Protein AF-A0A4T3F6A4-F1 (afdb_monomer)

pLDDT: mean 85.96, std 13.99, range [43.16, 97.19]

Sequence (193 aa):
MVDDLATARRITYNVPDLACNTTIQELKIKSYILMAHAIIEEYLENISLHVAKEAIRELNSNSTVTTALLGLISSGIIGRIEEDGISRKIKREPFEDLKLFAETAFGRFKTVVSSNNGIKKEDQLKLLIPIGIDPETEDPATMAALDSFGGKRGAIAHVFKISKSHTLSEIDGDLKTIRLGLLNYDSACLANV

Secondary structure (DSSP, 8-state):
-HHHHHHHHGGGTT--TT---SHHHHHHHHHHHHHHHHHHHHHHHHHHHHHHHHHHHHHHHH----HHHHHHHHHHHHHHHHHH-S-----S-HHHHHHHHHHHHHHHHHHHHHT----SHHHHHHHHGGGT--HHHH-HHHHHHHHHHHHHHHHHHH--S--S---HHHHHHHHHHHHHHHHHHHHHHHHT-

Mean predicted aligned error: 6.76 Å

Solvent-accessible surface area (backbone atoms only — not comparable to full-atom values): 10464 Å² total; per-residue (Å²): 98,73,70,54,48,58,54,46,54,57,64,40,65,95,47,51,48,87,47,61,93,43,74,67,40,47,51,28,51,54,51,36,49,50,50,47,48,53,46,51,33,53,46,54,43,49,53,39,53,47,45,50,50,48,18,52,47,37,36,72,77,68,70,41,86,31,56,17,38,53,21,27,39,53,48,41,51,54,55,44,43,73,75,69,47,88,83,71,85,87,80,81,58,78,64,67,49,43,55,55,45,44,54,52,21,49,55,51,49,50,50,53,51,76,66,60,88,57,44,28,61,71,43,46,48,68,47,31,38,36,42,56,38,54,52,75,77,75,41,45,67,34,43,51,48,34,25,54,52,37,46,55,44,50,50,54,76,76,39,88,64,94,71,78,82,74,35,52,50,56,54,52,51,50,52,51,52,36,58,57,37,49,54,54,52,50,53,54,48,60,74,27,85

Organism: NCBI:txid2489173

Foldseek 3Di:
DVVQLVVLLCLQPPADQFDDDDPSNLVSVLSSLLSLFVVVLVVLLVLLLVLLVVQLVCCVPVVDHFLQLVLLLVVLVVVCCVVPNDDDDDDDDVSVVSNVSSVVSSVVLNVLSVPQDAQALVSSCSRARSRNDDCCPQPVPLNVLRNVSRVSNVCVVVDVDDDDRDGNNNVVVSSVSNVVVVVSVVVVSVNGD

Nearest PDB structures (foldseek):
  9cey-assembly1_P  TM=2.147E-01  e=2.183E+00  Escherichia coli K-12
  8dgs-assembly1_D  TM=2.074E-01  e=3.897E+00  Spodoptera exigua
  6p9x-assembly1_R  TM=1.858E-01  e=5.464E+00  Homo sapiens
  3q0k-assembly2_C  TM=1.981E-01  e=7.661E+00  Homo sapiens

Radius of gyration: 19.91 Å; Cα contacts (8 Å, |Δi|>4): 210; chains: 1; bounding box: 48×25×64 Å

Structure (mmCIF, N/CA/C/O backbone):
data_AF-A0A4T3F6A4-F1
#
_entry.id   AF-A0A4T3F6A4-F1
#
loop_
_atom_site.group_PDB
_atom_site.id
_atom_site.type_symbol
_atom_site.label_atom_id
_atom_site.label_alt_id
_atom_site.label_comp_id
_atom_site.label_asym_id
_atom_site.label_entity_id
_atom_site.label_seq_id
_atom_site.pdbx_PDB_ins_code
_atom_site.Cartn_x
_atom_site.Cartn_y
_atom_site.Cartn_z
_atom_site.occupancy
_atom_site.B_iso_or_equiv
_atom_site.auth_seq_id
_atom_site.auth_comp_id
_atom_site.auth_asym_id
_atom_site.auth_atom_id
_atom_site.pdbx_PDB_model_num
ATOM 1 N N . MET A 1 1 ? -7.481 3.643 -9.214 1.00 84.81 1 MET A N 1
ATOM 2 C CA . MET A 1 1 ? -6.326 2.730 -9.396 1.00 84.81 1 MET A CA 1
ATOM 3 C C . MET A 1 1 ? -6.268 2.076 -10.778 1.00 84.81 1 MET A C 1
ATOM 5 O O . MET A 1 1 ? -5.292 2.296 -11.480 1.00 84.81 1 MET A O 1
ATOM 9 N N . VAL A 1 2 ? -7.234 1.234 -11.186 1.00 81.94 2 VAL A N 1
ATOM 10 C CA . VAL A 1 2 ? -7.127 0.470 -12.457 1.00 81.94 2 VAL A CA 1
ATOM 11 C C . VAL A 1 2 ? -7.007 1.392 -13.673 1.00 81.94 2 VAL A C 1
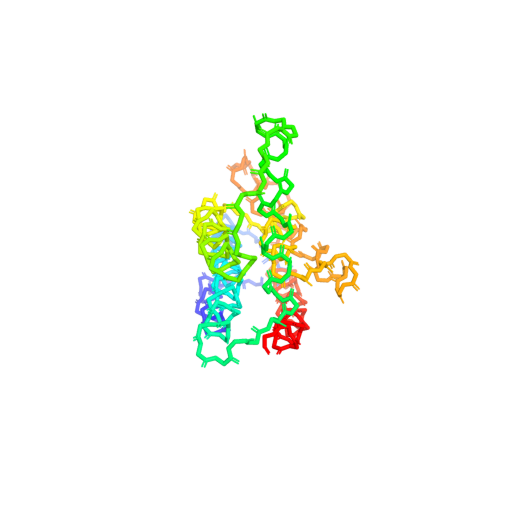ATOM 13 O O . VAL A 1 2 ? -6.109 1.208 -14.496 1.00 81.94 2 VAL A O 1
ATOM 16 N N . ASP A 1 3 ? -7.862 2.410 -13.746 1.00 87.38 3 ASP A N 1
ATOM 17 C CA . ASP A 1 3 ? -7.836 3.398 -14.828 1.00 87.38 3 ASP A CA 1
ATOM 18 C C . ASP A 1 3 ? -6.561 4.254 -14.797 1.00 87.38 3 ASP A C 1
ATOM 20 O O . ASP A 1 3 ? -6.003 4.587 -15.846 1.00 87.38 3 ASP A O 1
ATOM 24 N N . ASP A 1 4 ? -6.040 4.538 -13.603 1.00 90.88 4 ASP A N 1
ATOM 25 C CA . ASP A 1 4 ? -4.808 5.308 -13.416 1.00 90.88 4 ASP A CA 1
ATOM 26 C C . ASP A 1 4 ? -3.585 4.513 -13.883 1.00 90.88 4 ASP A C 1
ATOM 28 O O . ASP A 1 4 ? -2.747 5.043 -14.612 1.00 90.88 4 ASP A O 1
ATOM 32 N N . LEU A 1 5 ? -3.506 3.216 -13.559 1.00 91.06 5 LEU A N 1
ATOM 33 C CA . LEU A 1 5 ? -2.444 2.326 -14.045 1.00 91.06 5 LEU A CA 1
ATOM 34 C C . LEU A 1 5 ? -2.508 2.155 -15.568 1.00 91.06 5 LEU A C 1
ATOM 36 O O . LEU A 1 5 ? -1.468 2.178 -16.233 1.00 91.06 5 LEU A O 1
ATOM 40 N N . ALA A 1 6 ? -3.712 2.028 -16.134 1.00 90.81 6 ALA A N 1
ATOM 41 C CA . ALA A 1 6 ? -3.912 1.978 -17.581 1.00 90.81 6 ALA A CA 1
ATOM 42 C C . ALA A 1 6 ? -3.491 3.293 -18.259 1.00 90.81 6 ALA A C 1
ATOM 44 O O . ALA A 1 6 ? -2.905 3.283 -19.344 1.00 90.81 6 ALA A O 1
ATOM 45 N N . THR A 1 7 ? -3.740 4.427 -17.605 1.00 92.81 7 THR A N 1
ATOM 46 C CA . THR A 1 7 ? -3.307 5.748 -18.069 1.00 92.81 7 THR A CA 1
ATOM 47 C C . THR A 1 7 ? -1.789 5.890 -17.990 1.00 92.81 7 THR A C 1
ATOM 49 O O . THR A 1 7 ? -1.166 6.268 -18.982 1.00 92.81 7 THR A O 1
ATOM 52 N N . ALA A 1 8 ? -1.170 5.504 -16.872 1.00 92.94 8 ALA A N 1
ATOM 53 C CA . ALA A 1 8 ? 0.280 5.512 -16.689 1.00 92.94 8 ALA A CA 1
ATOM 54 C C . ALA A 1 8 ? 0.993 4.622 -17.719 1.00 92.94 8 ALA A C 1
ATOM 56 O O . ALA A 1 8 ? 2.022 5.018 -18.273 1.00 92.94 8 ALA A O 1
ATOM 57 N N . ARG A 1 9 ? 0.407 3.467 -18.071 1.00 93.88 9 ARG A N 1
ATOM 58 C CA . ARG A 1 9 ? 0.952 2.559 -19.094 1.00 93.88 9 ARG A CA 1
ATOM 59 C C . ARG A 1 9 ? 1.137 3.252 -20.445 1.00 93.88 9 ARG A C 1
ATOM 61 O O . ARG A 1 9 ? 2.079 2.922 -21.163 1.00 93.88 9 ARG A O 1
ATOM 68 N N . ARG A 1 10 ? 0.334 4.268 -20.788 1.00 94.06 10 ARG A N 1
ATOM 69 C CA . ARG A 1 10 ? 0.441 5.002 -22.068 1.00 94.06 10 ARG A CA 1
ATOM 70 C C . ARG A 1 10 ? 1.791 5.699 -22.271 1.00 94.06 10 ARG A C 1
ATOM 72 O O . ARG A 1 10 ? 2.195 5.904 -23.413 1.00 94.06 10 ARG A O 1
ATOM 79 N N . ILE A 1 11 ? 2.530 6.007 -21.204 1.00 93.62 11 ILE A N 1
ATOM 80 C CA . ILE A 1 11 ? 3.871 6.624 -21.279 1.00 93.62 11 ILE A CA 1
ATOM 81 C C . ILE A 1 11 ? 4.867 5.729 -22.017 1.00 93.62 11 ILE A C 1
ATOM 83 O O . ILE A 1 11 ? 5.772 6.205 -22.705 1.00 93.62 11 ILE A O 1
ATOM 87 N N . THR A 1 12 ? 4.657 4.421 -21.931 1.00 92.75 12 THR A N 1
ATOM 88 C CA . THR A 1 12 ? 5.496 3.403 -22.568 1.00 92.75 12 THR A CA 1
ATOM 89 C C . THR A 1 12 ? 5.136 3.164 -24.040 1.00 92.75 12 THR A C 1
ATOM 91 O O . THR A 1 12 ? 5.542 2.168 -24.630 1.00 92.75 12 THR A O 1
ATOM 94 N N . TYR A 1 13 ? 4.416 4.091 -24.684 1.00 93.00 13 TYR A N 1
ATOM 95 C CA . TYR A 1 13 ? 4.156 4.040 -26.124 1.00 93.00 13 TYR A CA 1
ATOM 96 C C . TYR A 1 13 ? 5.458 3.869 -26.931 1.00 93.00 13 TYR A C 1
ATOM 98 O O . TYR A 1 13 ? 6.446 4.572 -26.678 1.00 93.00 13 TYR A O 1
ATOM 106 N N . ASN A 1 14 ? 5.453 2.962 -27.915 1.00 91.75 14 ASN A N 1
ATOM 107 C CA . ASN A 1 14 ? 6.616 2.548 -28.720 1.00 91.75 14 ASN A CA 1
ATOM 108 C C . ASN A 1 14 ? 7.782 1.911 -27.933 1.00 91.75 14 ASN A C 1
ATOM 110 O O . ASN A 1 14 ? 8.927 1.915 -28.399 1.00 91.75 14 ASN A O 1
ATOM 114 N N . VAL A 1 15 ? 7.523 1.370 -26.743 1.00 91.62 15 VAL A N 1
ATOM 115 C CA . VAL A 1 15 ? 8.463 0.496 -26.032 1.00 91.62 15 VAL A CA 1
ATOM 116 C C . VAL A 1 15 ? 8.094 -0.960 -26.356 1.00 91.62 15 VAL A C 1
ATOM 118 O O . VAL A 1 15 ? 6.954 -1.342 -26.104 1.00 91.62 15 VAL A O 1
ATOM 121 N N . PRO A 1 16 ? 9.000 -1.765 -26.942 1.00 91.38 16 PRO A N 1
ATOM 122 C CA . PRO A 1 16 ? 8.765 -3.193 -27.140 1.00 91.38 16 PRO A CA 1
ATOM 123 C C . PRO A 1 16 ? 8.595 -3.923 -25.805 1.00 91.38 16 PRO A C 1
ATOM 125 O O . PRO A 1 16 ? 9.290 -3.617 -24.838 1.00 91.38 16 PRO A O 1
ATOM 128 N N . ASP A 1 17 ? 7.730 -4.936 -25.765 1.00 89.50 17 ASP A N 1
ATOM 129 C CA . ASP A 1 17 ? 7.415 -5.625 -24.508 1.00 89.50 17 ASP A CA 1
ATOM 130 C C . ASP A 1 17 ? 8.631 -6.340 -23.901 1.00 89.50 17 ASP A C 1
ATOM 132 O O . ASP A 1 17 ? 8.884 -6.240 -22.702 1.00 89.50 17 ASP A O 1
ATOM 136 N N . LEU A 1 18 ? 9.412 -7.016 -24.751 1.00 88.50 18 LEU A N 1
ATOM 137 C CA . LEU A 1 18 ? 10.520 -7.895 -24.358 1.00 88.50 18 LEU A CA 1
ATOM 138 C C . LEU A 1 18 ? 11.907 -7.255 -24.509 1.00 88.50 18 LEU A C 1
ATOM 140 O O . LEU A 1 18 ? 12.917 -7.914 -24.271 1.00 88.50 18 LEU A O 1
ATOM 144 N N . ALA A 1 19 ? 11.982 -6.003 -24.963 1.00 83.44 19 ALA A N 1
ATOM 145 C CA . ALA A 1 19 ? 13.254 -5.366 -25.275 1.00 83.44 19 ALA A CA 1
ATOM 146 C C . ALA A 1 19 ? 13.220 -3.866 -24.993 1.00 83.44 19 ALA A C 1
ATOM 148 O O . ALA A 1 19 ? 12.293 -3.158 -25.376 1.00 83.44 19 ALA A O 1
ATOM 149 N N . CYS A 1 20 ? 14.294 -3.365 -24.396 1.00 83.38 20 CYS A N 1
ATOM 150 C CA . CYS A 1 20 ? 14.519 -1.943 -24.211 1.00 83.38 20 CYS A CA 1
ATOM 151 C C . CYS A 1 20 ? 15.919 -1.618 -24.740 1.00 83.38 20 CYS A C 1
ATOM 153 O O . CYS A 1 20 ? 16.941 -1.846 -24.096 1.00 83.38 20 CYS A O 1
ATOM 155 N N . ASN A 1 21 ? 15.934 -1.113 -25.971 1.00 84.25 21 ASN A N 1
ATOM 156 C CA . ASN A 1 21 ? 17.130 -0.991 -26.802 1.00 84.25 21 ASN A CA 1
ATOM 157 C C . ASN A 1 21 ? 17.653 0.449 -26.874 1.00 84.25 21 ASN A C 1
ATOM 159 O O . ASN A 1 21 ? 18.706 0.697 -27.453 1.00 84.25 21 ASN A O 1
ATOM 163 N N . THR A 1 22 ? 16.905 1.414 -26.335 1.00 88.50 22 THR A N 1
ATOM 164 C CA . THR A 1 22 ? 17.244 2.840 -26.404 1.00 88.50 22 THR A CA 1
ATOM 165 C C . THR A 1 22 ? 17.106 3.497 -25.039 1.00 88.50 22 THR A C 1
ATOM 167 O O . THR A 1 22 ? 16.248 3.124 -24.240 1.00 88.50 22 THR A O 1
ATOM 170 N N . THR A 1 23 ? 17.887 4.549 -24.799 1.00 88.25 23 THR A N 1
ATOM 171 C CA . THR A 1 23 ? 17.801 5.344 -23.565 1.00 88.25 23 THR A CA 1
ATOM 172 C C . THR A 1 23 ? 16.416 5.966 -23.370 1.00 88.25 23 THR A C 1
ATOM 174 O O . THR A 1 23 ? 15.934 6.057 -22.247 1.00 88.25 23 THR A O 1
ATOM 177 N N . ILE A 1 24 ? 15.731 6.355 -24.453 1.00 90.19 24 ILE A N 1
ATOM 178 C CA . ILE A 1 24 ? 14.360 6.888 -24.371 1.00 90.19 24 ILE A CA 1
ATOM 179 C C . ILE A 1 24 ? 13.379 5.809 -23.894 1.00 90.19 24 ILE A C 1
ATOM 181 O O . ILE A 1 24 ? 12.508 6.101 -23.078 1.00 90.19 24 ILE A O 1
ATOM 185 N N . GLN A 1 25 ? 13.505 4.570 -24.381 1.00 90.62 25 GLN A N 1
ATOM 186 C CA . GLN A 1 25 ? 12.679 3.455 -23.904 1.00 90.62 25 GLN A CA 1
ATOM 187 C C . GLN A 1 25 ? 12.943 3.169 -22.423 1.00 90.62 25 GLN A C 1
ATOM 189 O O . GLN A 1 25 ? 11.994 3.014 -21.661 1.00 90.62 25 GLN A O 1
ATOM 194 N N . GLU A 1 26 ? 14.206 3.197 -21.997 1.00 88.44 26 GLU A N 1
ATOM 195 C CA . GLU A 1 26 ? 14.571 3.007 -20.592 1.00 88.44 26 GLU A CA 1
ATOM 196 C C . GLU A 1 26 ? 13.962 4.092 -19.697 1.00 88.44 26 GLU A C 1
ATOM 198 O O . GLU A 1 26 ? 13.361 3.782 -18.670 1.00 88.44 26 GLU A O 1
ATOM 203 N N . LEU A 1 27 ? 14.059 5.363 -20.103 1.00 89.88 27 LEU A N 1
ATOM 204 C CA . LEU A 1 27 ? 13.447 6.478 -19.380 1.00 89.88 27 LEU A CA 1
ATOM 205 C C . LEU A 1 27 ? 11.931 6.310 -19.268 1.00 89.88 27 LEU A C 1
ATOM 207 O O . LEU A 1 27 ? 11.384 6.495 -18.186 1.00 89.88 27 LEU A O 1
ATOM 211 N N . LYS A 1 28 ? 11.256 5.893 -20.345 1.00 93.12 28 LYS A N 1
ATOM 212 C CA . LYS A 1 28 ? 9.811 5.623 -20.324 1.00 93.12 28 LYS A CA 1
ATOM 213 C C . LYS A 1 28 ? 9.438 4.520 -19.337 1.00 93.12 28 LYS A C 1
ATOM 215 O O . LYS A 1 28 ? 8.464 4.681 -18.607 1.00 93.12 28 LYS A O 1
ATOM 220 N N . ILE A 1 29 ? 10.204 3.428 -19.290 1.00 92.00 29 ILE A N 1
ATOM 221 C CA . ILE A 1 29 ? 9.975 2.335 -18.332 1.00 92.00 29 ILE A CA 1
ATOM 222 C C . ILE A 1 29 ? 10.198 2.830 -16.899 1.00 92.00 29 ILE A C 1
ATOM 224 O O . ILE A 1 29 ? 9.362 2.588 -16.033 1.00 92.00 29 ILE A O 1
ATOM 228 N N . LYS A 1 30 ? 11.270 3.589 -16.644 1.00 91.06 30 LYS A N 1
ATOM 229 C CA . LYS A 1 30 ? 11.539 4.169 -15.319 1.00 91.06 30 LYS A CA 1
ATOM 230 C C . LYS A 1 30 ? 10.428 5.114 -14.861 1.00 91.06 30 LYS A C 1
ATOM 232 O O . LYS A 1 30 ? 9.970 5.011 -13.726 1.00 91.06 30 LYS A O 1
ATOM 237 N N . SER A 1 31 ? 9.965 5.998 -15.745 1.00 92.75 31 SER A N 1
ATOM 238 C CA . SER A 1 31 ? 8.822 6.878 -15.479 1.00 92.75 31 SER A CA 1
ATOM 239 C C . SER A 1 31 ? 7.553 6.083 -15.186 1.00 92.75 31 SER A C 1
ATOM 241 O O . SER A 1 31 ? 6.816 6.438 -14.270 1.00 92.75 31 SER A O 1
ATOM 243 N N . TYR A 1 32 ? 7.320 4.990 -15.917 1.00 94.75 32 TYR A N 1
ATOM 244 C CA . TYR A 1 32 ? 6.168 4.132 -15.675 1.00 94.75 32 TYR A CA 1
ATOM 245 C C . TYR A 1 32 ? 6.219 3.469 -14.295 1.00 94.75 32 TYR A C 1
ATOM 247 O O . TYR A 1 32 ? 5.229 3.521 -13.572 1.00 94.75 32 TYR A O 1
ATOM 255 N N . ILE A 1 33 ? 7.374 2.934 -13.888 1.00 94.12 33 ILE A N 1
ATOM 256 C CA . ILE A 1 33 ? 7.563 2.341 -12.554 1.00 94.12 33 ILE A CA 1
ATOM 257 C C . ILE A 1 33 ? 7.310 3.378 -11.452 1.00 94.12 33 ILE A C 1
ATOM 259 O O . ILE A 1 33 ? 6.597 3.087 -10.494 1.00 94.12 33 ILE A O 1
ATOM 263 N N . LEU A 1 34 ? 7.851 4.594 -11.596 1.00 93.50 34 LEU A N 1
ATOM 264 C CA . LEU A 1 34 ? 7.645 5.681 -10.632 1.00 93.50 34 LEU A CA 1
ATOM 265 C C . LEU A 1 34 ? 6.165 6.055 -10.489 1.00 93.50 34 LEU A C 1
ATOM 267 O O . LEU A 1 34 ? 5.678 6.207 -9.372 1.00 93.50 34 LEU A O 1
ATOM 271 N N . MET A 1 35 ? 5.443 6.172 -11.604 1.00 95.00 35 MET A N 1
ATOM 272 C CA . MET A 1 35 ? 4.016 6.496 -11.572 1.00 95.00 35 MET A CA 1
ATOM 273 C C . MET A 1 35 ? 3.173 5.355 -11.022 1.00 95.00 35 MET A C 1
ATOM 275 O O . MET A 1 35 ? 2.285 5.597 -10.214 1.00 95.00 35 MET A O 1
ATOM 279 N N . ALA A 1 36 ? 3.456 4.115 -11.422 1.00 96.50 36 ALA A N 1
ATOM 280 C CA . ALA A 1 36 ? 2.734 2.958 -10.914 1.00 96.50 36 ALA A CA 1
ATOM 281 C C . ALA A 1 36 ? 2.923 2.797 -9.400 1.00 96.50 36 ALA A C 1
ATOM 283 O O . ALA A 1 36 ? 1.955 2.520 -8.701 1.00 96.50 36 ALA A O 1
ATOM 284 N N . HIS A 1 37 ? 4.133 3.044 -8.886 1.00 95.69 37 HIS A N 1
ATOM 285 C CA . HIS A 1 37 ? 4.389 3.078 -7.447 1.00 95.69 37 HIS A CA 1
ATOM 286 C C . HIS A 1 37 ? 3.503 4.106 -6.744 1.00 95.69 37 HIS A C 1
ATOM 288 O O . HIS A 1 37 ? 2.802 3.740 -5.811 1.00 95.69 37 HIS A O 1
ATOM 294 N N . ALA A 1 38 ? 3.501 5.360 -7.211 1.00 95.69 38 ALA A N 1
ATOM 295 C CA . ALA A 1 38 ? 2.700 6.425 -6.606 1.00 95.69 38 ALA A CA 1
ATOM 296 C C . ALA A 1 38 ? 1.195 6.098 -6.613 1.00 95.69 38 ALA A C 1
ATOM 298 O O . ALA A 1 38 ? 0.508 6.339 -5.630 1.00 95.69 38 ALA A O 1
ATOM 299 N N . ILE A 1 39 ? 0.692 5.490 -7.693 1.00 97.00 39 ILE A N 1
ATOM 300 C CA . ILE A 1 39 ? -0.712 5.067 -7.798 1.00 97.00 39 ILE A CA 1
ATOM 301 C C . ILE A 1 39 ? -1.050 3.959 -6.786 1.00 97.00 39 ILE A C 1
ATOM 303 O O . ILE A 1 39 ? -2.129 3.969 -6.196 1.00 97.00 39 ILE A O 1
ATOM 307 N N . ILE A 1 40 ? -0.163 2.975 -6.609 1.00 97.19 40 ILE A N 1
ATOM 308 C CA . ILE A 1 40 ? -0.366 1.872 -5.654 1.00 97.19 40 ILE A CA 1
ATOM 309 C C . ILE A 1 40 ? -0.284 2.384 -4.213 1.00 97.19 40 ILE A C 1
ATOM 311 O O . ILE A 1 40 ? -1.080 1.989 -3.368 1.00 97.19 40 ILE A O 1
ATOM 315 N N . GLU A 1 41 ? 0.675 3.259 -3.943 1.00 96.81 41 GLU A N 1
ATOM 316 C CA . GLU A 1 41 ? 0.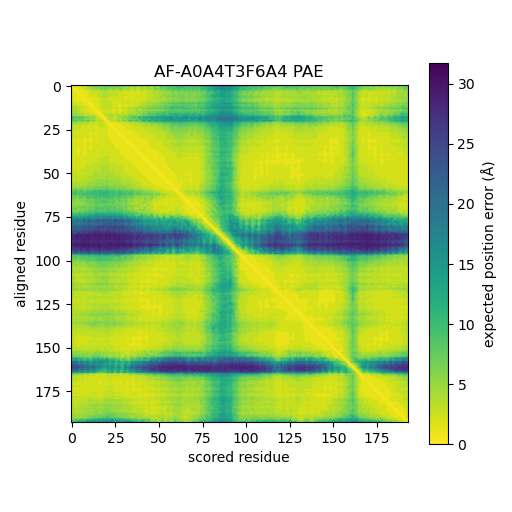857 3.923 -2.658 1.00 96.81 41 GLU A CA 1
ATOM 317 C C . GLU A 1 41 ? -0.389 4.718 -2.262 1.00 96.81 41 GLU A C 1
ATOM 319 O O . GLU A 1 41 ? -1.005 4.415 -1.243 1.00 96.81 41 GLU A O 1
ATOM 324 N N . GLU A 1 42 ? -0.844 5.626 -3.130 1.00 96.56 42 GLU A N 1
ATOM 325 C CA . GLU A 1 42 ? -2.073 6.395 -2.925 1.00 96.56 42 GLU A CA 1
ATOM 326 C C . GLU A 1 42 ? -3.282 5.476 -2.693 1.00 96.56 42 GLU A C 1
ATOM 328 O O . GLU A 1 42 ? -4.153 5.762 -1.871 1.00 96.56 42 GLU A O 1
ATOM 333 N N . TYR A 1 43 ? -3.353 4.346 -3.399 1.00 96.56 43 TYR A N 1
ATOM 334 C CA . TYR A 1 43 ? -4.409 3.364 -3.186 1.00 96.56 43 TYR A CA 1
ATOM 335 C C . TYR A 1 43 ? -4.371 2.752 -1.777 1.00 96.56 43 TYR A C 1
ATOM 337 O O . TYR A 1 43 ? -5.400 2.743 -1.099 1.00 96.56 43 TYR A O 1
ATOM 345 N N . LEU A 1 44 ? -3.208 2.270 -1.324 1.00 96.62 44 LEU A N 1
ATOM 346 C CA . LEU A 1 44 ? -3.031 1.671 0.007 1.00 96.62 44 LEU A CA 1
ATOM 347 C C . LEU A 1 44 ? -3.302 2.682 1.134 1.00 96.62 44 LEU A C 1
ATOM 349 O O . LEU A 1 44 ? -3.883 2.346 2.169 1.00 96.62 44 LEU A O 1
ATOM 353 N N . GLU A 1 45 ? -2.933 3.941 0.933 1.00 96.88 45 GLU A N 1
ATOM 354 C CA . GLU A 1 45 ? -3.225 5.034 1.861 1.00 96.88 45 GLU A CA 1
ATOM 355 C C . GLU A 1 45 ? -4.726 5.338 1.921 1.00 96.88 45 GLU A C 1
ATOM 357 O O . GLU A 1 45 ? -5.307 5.488 2.998 1.00 96.88 45 GLU A O 1
ATOM 362 N N . ASN A 1 46 ? -5.388 5.378 0.764 1.00 96.06 46 ASN A N 1
ATOM 363 C CA . ASN A 1 46 ? -6.812 5.673 0.684 1.00 96.06 46 ASN A CA 1
ATOM 364 C C . ASN A 1 46 ? -7.679 4.555 1.267 1.00 96.06 46 ASN A C 1
ATOM 366 O O . ASN A 1 46 ? -8.592 4.856 2.039 1.00 96.06 46 ASN A O 1
ATOM 370 N N . ILE A 1 47 ? -7.403 3.287 0.936 1.00 95.44 47 ILE A 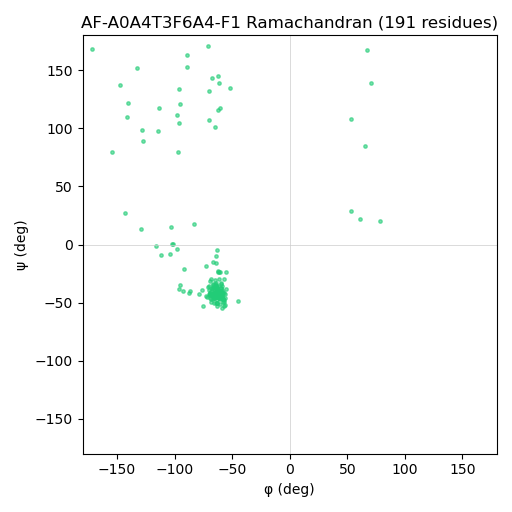N 1
ATOM 371 C CA . ILE A 1 47 ? -8.157 2.145 1.478 1.00 95.44 47 ILE A CA 1
ATOM 372 C C . ILE A 1 47 ? -7.986 2.076 2.999 1.00 95.44 47 ILE A C 1
ATOM 374 O O . ILE A 1 47 ? -8.969 1.935 3.725 1.00 95.44 47 ILE A O 1
ATOM 378 N N . SER A 1 48 ? -6.769 2.293 3.504 1.00 95.94 48 SER A N 1
ATOM 379 C CA . SER A 1 48 ? -6.502 2.209 4.938 1.00 95.94 48 SER A CA 1
ATOM 380 C C . SER A 1 48 ? -7.164 3.345 5.724 1.00 95.94 48 SER A C 1
ATOM 382 O O . SER A 1 48 ? -7.815 3.109 6.746 1.00 95.94 48 SER A O 1
ATOM 384 N N . LEU A 1 49 ? -7.128 4.578 5.206 1.00 95.94 49 LEU A N 1
ATOM 385 C CA . LEU A 1 49 ? -7.891 5.697 5.770 1.00 95.94 49 LEU A CA 1
ATOM 386 C C . LEU A 1 49 ? -9.398 5.497 5.679 1.00 95.94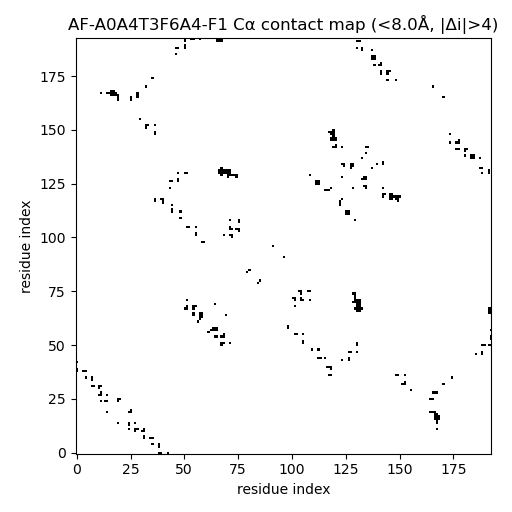 49 LEU A C 1
ATOM 388 O O . LEU A 1 49 ? -10.114 5.956 6.570 1.00 95.94 49 LEU A O 1
ATOM 392 N N . HIS A 1 50 ? -9.892 4.887 4.604 1.00 95.69 50 HIS A N 1
ATOM 393 C CA . HIS A 1 50 ? -11.312 4.611 4.444 1.00 95.69 50 HIS A CA 1
ATOM 394 C C . HIS A 1 50 ? -11.794 3.648 5.530 1.00 95.69 50 HIS A C 1
ATOM 396 O O . HIS A 1 50 ? -12.687 4.014 6.287 1.00 95.69 50 HIS A O 1
ATOM 402 N N . VAL A 1 51 ? -11.135 2.498 5.692 1.00 96.00 51 VAL A N 1
ATOM 403 C CA . VAL A 1 51 ? -11.463 1.502 6.727 1.00 96.00 51 VAL A CA 1
ATOM 404 C C . VAL A 1 51 ? -11.426 2.119 8.126 1.00 96.00 51 VAL A C 1
ATOM 406 O O . VAL A 1 51 ? -12.368 1.966 8.902 1.00 96.00 51 VAL A O 1
ATOM 409 N N . ALA A 1 52 ? -10.385 2.894 8.441 1.00 95.19 52 ALA A N 1
ATOM 410 C CA . ALA A 1 52 ? -10.286 3.560 9.737 1.00 95.19 52 ALA A CA 1
ATOM 411 C C . ALA A 1 52 ? -11.421 4.581 9.969 1.00 95.19 52 ALA A C 1
ATOM 413 O O . ALA A 1 52 ? -11.953 4.670 11.074 1.00 95.19 52 ALA A O 1
ATOM 414 N N . LYS A 1 53 ? -11.826 5.339 8.939 1.00 95.38 53 LYS A N 1
ATOM 415 C CA . LYS A 1 53 ? -12.965 6.274 9.027 1.00 95.38 53 LYS A CA 1
ATOM 416 C C . LYS A 1 53 ? -14.288 5.545 9.229 1.00 95.38 53 LYS A C 1
ATOM 418 O O . LYS A 1 53 ? -15.088 5.985 10.052 1.00 95.38 53 LYS A O 1
ATOM 423 N N . GLU A 1 54 ? -14.515 4.461 8.494 1.00 95.25 54 GLU A N 1
ATOM 424 C CA . GLU A 1 54 ? -15.732 3.655 8.611 1.00 95.25 54 GLU A CA 1
ATOM 425 C C . GLU A 1 54 ? -15.837 3.042 10.013 1.00 95.25 54 GLU A C 1
ATOM 427 O O . GLU A 1 54 ? -16.867 3.197 10.661 1.00 95.25 54 GLU A O 1
ATOM 432 N N . ALA A 1 55 ? -14.743 2.499 10.558 1.00 93.75 55 ALA A N 1
ATOM 433 C CA . ALA A 1 55 ? -14.698 1.978 11.926 1.00 93.75 55 ALA A CA 1
ATOM 434 C C . ALA A 1 55 ? -15.102 3.027 12.986 1.00 93.75 55 ALA A C 1
ATOM 436 O O . ALA A 1 55 ? -15.871 2.739 13.905 1.00 93.75 55 ALA A O 1
ATOM 437 N N . ILE A 1 56 ? -14.632 4.273 12.843 1.00 92.50 56 ILE A N 1
ATOM 438 C CA . ILE A 1 56 ? -15.036 5.390 13.715 1.00 92.50 56 ILE A CA 1
ATOM 439 C C . ILE A 1 56 ? -16.511 5.760 13.503 1.00 92.50 56 ILE A C 1
ATOM 441 O O . ILE A 1 56 ? -17.221 6.075 14.464 1.00 92.50 56 ILE A O 1
ATOM 445 N N . ARG A 1 57 ? -16.998 5.728 12.259 1.00 93.94 57 ARG A N 1
ATOM 446 C CA . ARG A 1 57 ? -18.401 6.019 11.941 1.00 93.94 57 ARG A CA 1
ATOM 447 C C . ARG A 1 57 ? -19.344 4.991 12.567 1.00 93.94 57 ARG A C 1
ATOM 449 O O . ARG A 1 57 ? -20.363 5.400 13.127 1.00 93.94 57 ARG A O 1
ATOM 456 N N . GLU A 1 58 ? -19.003 3.706 12.512 1.00 93.00 58 GLU A N 1
ATOM 457 C CA . GLU A 1 58 ? -19.784 2.616 13.112 1.00 93.00 58 GLU A CA 1
ATOM 458 C C . GLU A 1 58 ? -19.829 2.719 14.642 1.00 93.00 58 GLU A C 1
ATOM 460 O O . GLU A 1 58 ? -20.899 2.579 15.247 1.00 93.00 58 GLU A O 1
ATOM 465 N N . LEU A 1 59 ? -18.715 3.098 15.279 1.00 90.44 59 LEU A N 1
ATOM 466 C CA . LEU A 1 59 ? -18.697 3.407 16.711 1.00 90.44 59 LEU A CA 1
ATOM 467 C C . LEU A 1 59 ? -19.632 4.575 17.056 1.00 90.44 59 LEU A C 1
ATOM 469 O O . LEU A 1 59 ? -20.361 4.529 18.046 1.00 90.44 59 LEU A O 1
ATOM 473 N N . ASN A 1 60 ? -19.615 5.642 16.259 1.00 88.88 60 ASN A N 1
ATOM 474 C CA . ASN A 1 60 ? -20.380 6.849 16.558 1.00 88.88 60 ASN A CA 1
ATOM 475 C C . ASN A 1 60 ? -21.877 6.708 16.273 1.00 88.88 60 ASN A C 1
ATOM 477 O O . ASN A 1 60 ? -22.684 7.210 17.055 1.00 88.88 60 ASN A O 1
ATOM 481 N N . SER A 1 61 ? -22.235 6.035 15.181 1.00 91.75 61 SER A N 1
ATOM 482 C CA . SER A 1 61 ? -23.620 5.931 14.706 1.00 91.75 61 SER A CA 1
ATOM 483 C C . SER A 1 61 ? -24.351 4.757 15.346 1.00 91.75 61 SER A C 1
ATOM 485 O O . SER A 1 61 ? -25.496 4.897 15.766 1.00 91.75 61 SER A O 1
ATOM 487 N N . ASN A 1 62 ? -23.665 3.618 15.466 1.00 89.88 62 ASN A N 1
ATOM 488 C CA . ASN A 1 62 ? -24.265 2.343 15.851 1.00 89.88 62 ASN A CA 1
ATOM 489 C C . ASN A 1 62 ? -23.724 1.808 17.186 1.00 89.88 62 ASN A C 1
ATOM 491 O O . ASN A 1 62 ? -24.154 0.747 17.630 1.00 89.88 62 ASN A O 1
ATOM 495 N N . SER A 1 63 ? -22.782 2.509 17.837 1.00 86.31 63 SER A N 1
ATOM 496 C CA . SER A 1 63 ? -22.085 2.035 19.050 1.00 86.31 63 SER A CA 1
ATOM 497 C C . SER A 1 63 ? -21.449 0.649 18.878 1.00 86.31 63 SER A C 1
ATOM 499 O O . SER A 1 63 ? -21.316 -0.107 19.840 1.00 86.31 63 SER A O 1
ATOM 501 N N . THR A 1 64 ? -21.064 0.315 17.643 1.00 89.06 64 THR A N 1
ATOM 502 C CA . THR A 1 64 ? -20.497 -0.986 17.278 1.00 89.06 64 THR A CA 1
ATOM 503 C C . THR A 1 64 ? -18.976 -0.910 17.271 1.00 89.06 64 THR A C 1
ATOM 505 O O . THR A 1 64 ? -18.388 0.033 16.744 1.00 89.06 64 THR A O 1
ATOM 508 N N . VAL A 1 65 ? -18.333 -1.907 17.879 1.00 88.62 65 VAL A N 1
ATOM 509 C CA . VAL A 1 65 ? -16.874 -2.043 17.903 1.00 88.62 65 VAL A CA 1
ATOM 510 C C . VAL A 1 65 ? -16.468 -3.027 16.814 1.00 88.62 65 VAL A C 1
ATOM 512 O O . VAL A 1 65 ? -16.759 -4.216 16.921 1.00 88.62 65 VAL A O 1
ATOM 515 N N . THR A 1 66 ? -15.806 -2.526 15.774 1.00 91.31 66 THR A N 1
ATOM 516 C CA . THR A 1 66 ? -15.313 -3.338 14.656 1.00 91.31 66 THR A CA 1
ATOM 517 C C . THR A 1 66 ? -13.899 -3.860 14.926 1.00 91.31 66 THR A C 1
ATOM 519 O O . THR A 1 66 ? -13.181 -3.344 15.792 1.00 91.31 66 THR A O 1
ATOM 522 N N . THR A 1 67 ? -13.459 -4.869 14.172 1.00 90.88 67 THR A N 1
ATOM 523 C CA . THR A 1 67 ? -12.076 -5.371 14.246 1.00 90.88 67 THR A CA 1
ATOM 524 C C . THR A 1 67 ? -11.076 -4.270 13.900 1.00 90.88 67 THR A C 1
ATOM 526 O O . THR A 1 67 ? -10.074 -4.102 14.600 1.00 90.88 67 THR A O 1
ATOM 529 N N . ALA A 1 68 ? -11.384 -3.453 12.886 1.00 91.19 68 ALA A N 1
ATOM 530 C CA . ALA A 1 68 ? -10.566 -2.302 12.521 1.00 91.19 68 ALA A CA 1
ATOM 531 C C . ALA A 1 68 ? -10.442 -1.286 13.666 1.00 91.19 68 ALA A C 1
ATOM 533 O O . ALA A 1 68 ? -9.350 -0.781 13.925 1.00 91.19 68 ALA A O 1
ATOM 534 N N . LEU A 1 69 ? -11.526 -1.025 14.408 1.00 90.00 69 LEU A N 1
ATOM 535 C CA . LEU A 1 69 ? -11.481 -0.142 15.574 1.00 90.00 69 LEU A CA 1
ATOM 536 C C . LEU A 1 69 ? -10.563 -0.700 16.671 1.00 90.00 69 LEU A C 1
ATOM 538 O O . LEU A 1 69 ? -9.769 0.044 17.247 1.00 90.00 69 LEU A O 1
ATOM 542 N N . LEU A 1 70 ? -10.642 -2.004 16.953 1.00 89.50 70 LEU A N 1
ATOM 543 C CA . LEU A 1 70 ? -9.761 -2.657 17.926 1.00 89.50 70 LEU A CA 1
ATOM 544 C C . LEU A 1 70 ? -8.290 -2.588 17.505 1.00 89.50 70 LEU A C 1
ATOM 546 O O . LEU A 1 70 ? -7.440 -2.303 18.352 1.00 89.50 70 LEU A O 1
ATOM 550 N N . GLY A 1 71 ? -7.983 -2.798 16.223 1.00 88.25 71 GLY A N 1
ATOM 551 C CA . GLY A 1 71 ? -6.630 -2.636 15.681 1.00 88.25 71 GLY A CA 1
ATOM 552 C C . GLY A 1 71 ? -6.109 -1.206 15.854 1.00 88.25 71 GLY A C 1
ATOM 553 O O . GLY A 1 71 ? -4.987 -0.988 16.328 1.00 88.25 71 GLY A O 1
ATOM 554 N N . LEU A 1 72 ? -6.960 -0.221 15.572 1.00 87.81 72 LEU A N 1
ATOM 555 C CA . LEU A 1 72 ? -6.602 1.196 15.609 1.00 87.81 72 LEU A CA 1
ATOM 556 C C . LEU A 1 72 ? -6.309 1.656 17.036 1.00 87.81 72 LEU A C 1
ATOM 558 O O . LEU A 1 72 ? -5.322 2.338 17.307 1.00 87.81 72 LEU A O 1
ATOM 562 N N . ILE A 1 73 ? -7.146 1.223 17.973 1.00 86.19 73 ILE A N 1
ATOM 563 C CA . ILE A 1 73 ? -6.972 1.497 19.395 1.00 86.19 73 ILE A CA 1
ATOM 564 C C . ILE A 1 73 ? -5.708 0.804 19.913 1.00 86.19 73 ILE A C 1
ATOM 566 O O . ILE A 1 73 ? -4.859 1.460 20.514 1.00 86.19 73 ILE A O 1
ATOM 570 N N . SER A 1 74 ? -5.547 -0.493 19.645 1.00 84.44 74 SER A N 1
ATOM 571 C CA . SER A 1 74 ? -4.391 -1.283 20.092 1.00 84.44 74 SER A CA 1
ATOM 572 C C . SER A 1 74 ? -3.064 -0.689 19.614 1.00 84.44 74 SER A C 1
ATOM 574 O O . SER A 1 74 ? -2.156 -0.481 20.420 1.00 84.44 74 SER A O 1
ATOM 576 N N . SER A 1 75 ? -2.969 -0.334 18.330 1.00 77.19 75 SER A N 1
ATOM 577 C CA . SER A 1 75 ? -1.777 0.309 17.759 1.00 77.19 75 SER A CA 1
ATOM 578 C C . SER A 1 75 ? -1.504 1.683 18.386 1.00 77.19 75 SER A C 1
ATOM 580 O O . SER A 1 75 ? -0.361 2.004 18.719 1.00 77.19 75 SER A O 1
ATOM 582 N N . GLY A 1 76 ? -2.554 2.464 18.659 1.00 69.31 76 GLY A N 1
ATOM 583 C CA . GLY A 1 76 ? -2.457 3.734 19.375 1.00 69.31 76 GLY A CA 1
ATOM 584 C C . GLY A 1 76 ? -1.980 3.600 20.826 1.00 69.31 76 GLY A C 1
ATOM 585 O O . GLY A 1 76 ? -1.249 4.474 21.297 1.00 69.31 76 GLY A O 1
ATOM 586 N N . ILE A 1 77 ? -2.370 2.534 21.538 1.00 67.56 77 ILE A N 1
ATOM 587 C CA . ILE A 1 77 ? -1.918 2.240 22.911 1.00 67.56 77 ILE A CA 1
ATOM 588 C C . ILE A 1 77 ? -0.435 1.872 22.915 1.00 67.56 77 ILE A C 1
ATOM 590 O O . ILE A 1 77 ? 0.318 2.445 23.701 1.00 67.56 77 ILE A O 1
ATOM 594 N N . ILE A 1 78 ? -0.014 0.956 22.038 1.00 62.66 78 ILE A N 1
ATOM 595 C CA . ILE A 1 78 ? 1.379 0.492 21.957 1.00 62.66 78 ILE A CA 1
ATOM 596 C C . ILE A 1 78 ? 2.316 1.675 21.693 1.00 62.66 78 ILE A C 1
ATOM 598 O O . ILE A 1 78 ? 3.262 1.875 22.453 1.00 62.66 78 ILE A O 1
ATOM 602 N N . GLY A 1 79 ? 1.975 2.544 20.734 1.00 59.56 79 GLY A N 1
ATOM 603 C CA . GLY A 1 79 ? 2.764 3.750 20.463 1.00 59.56 79 GLY A CA 1
ATOM 604 C C . GLY A 1 79 ? 2.880 4.702 21.665 1.00 59.56 79 GLY A C 1
ATOM 605 O O . GLY A 1 79 ? 3.921 5.315 21.863 1.00 59.56 79 GLY A O 1
ATOM 606 N N . ARG A 1 80 ? 1.854 4.803 22.532 1.00 59.00 80 ARG A N 1
ATOM 607 C CA . ARG A 1 80 ? 1.954 5.603 23.777 1.00 59.00 80 ARG A CA 1
ATOM 608 C C . ARG A 1 80 ? 2.865 4.971 24.819 1.00 59.00 80 ARG A C 1
ATOM 610 O O . ARG A 1 80 ? 3.518 5.700 25.555 1.00 59.00 80 ARG A O 1
ATOM 617 N N . ILE A 1 81 ? 2.857 3.645 24.932 1.00 57.81 81 ILE A N 1
ATOM 618 C CA . ILE A 1 81 ? 3.692 2.933 25.908 1.00 57.81 81 ILE A CA 1
ATOM 619 C C . ILE A 1 81 ? 5.173 3.112 25.557 1.00 57.81 81 ILE A C 1
ATOM 621 O O . ILE A 1 81 ? 5.986 3.287 26.464 1.00 57.81 81 ILE A O 1
ATOM 625 N N . GLU A 1 82 ? 5.505 3.119 24.264 1.00 58.53 82 GLU A N 1
ATOM 626 C CA . GLU A 1 82 ? 6.864 3.364 23.770 1.00 58.53 82 GLU A CA 1
ATOM 627 C C . GLU A 1 82 ? 7.322 4.820 23.968 1.00 58.53 82 GLU A C 1
ATOM 629 O O . GLU A 1 82 ? 8.469 5.039 24.353 1.00 58.53 82 GLU A O 1
ATOM 634 N N . GLU A 1 83 ? 6.441 5.809 23.764 1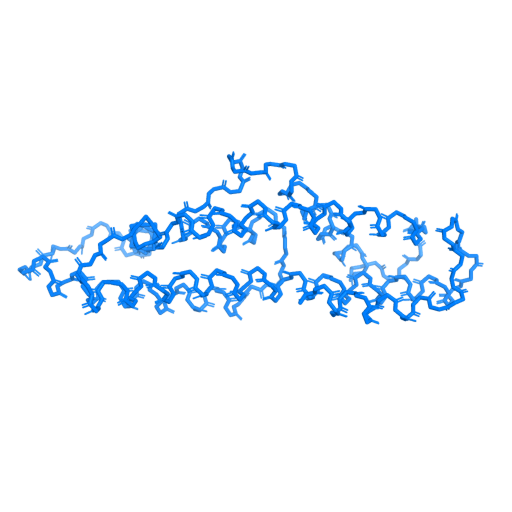.00 57.00 83 GLU A N 1
ATOM 635 C CA . GLU A 1 83 ? 6.773 7.241 23.898 1.00 57.00 83 GLU A CA 1
ATOM 636 C C . GLU A 1 83 ? 6.823 7.741 25.356 1.00 57.00 83 GLU A C 1
ATOM 638 O O . GLU A 1 83 ? 7.728 8.495 25.715 1.00 57.00 83 GLU A O 1
ATOM 643 N N . ASP A 1 84 ? 5.870 7.339 26.205 1.00 51.22 84 ASP A N 1
ATOM 644 C CA . ASP A 1 84 ? 5.649 7.956 27.527 1.00 51.22 84 ASP A CA 1
ATOM 645 C C . ASP A 1 84 ? 5.995 7.045 28.722 1.00 51.22 84 ASP A C 1
ATOM 647 O O . ASP A 1 84 ? 5.970 7.489 29.876 1.00 51.22 84 ASP A O 1
ATOM 651 N N . GLY A 1 85 ? 6.279 5.759 28.492 1.00 53.28 85 GLY A N 1
ATOM 652 C CA . GLY A 1 85 ? 6.292 4.752 29.555 1.00 53.28 85 GLY A CA 1
ATOM 653 C C . GLY A 1 85 ? 4.894 4.482 30.148 1.00 53.28 85 GLY A C 1
ATOM 654 O O . GLY A 1 85 ? 3.920 5.1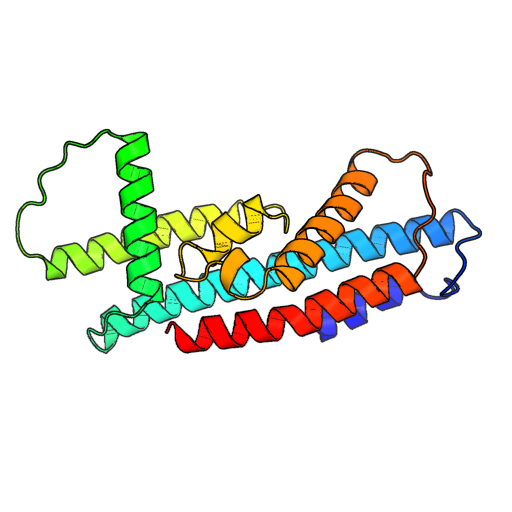93 29.913 1.00 53.28 85 GLY A O 1
ATOM 655 N N . ILE A 1 86 ? 4.767 3.409 30.940 1.00 47.34 86 ILE A N 1
ATOM 656 C CA . ILE A 1 86 ? 3.491 2.752 31.332 1.00 47.34 86 ILE A CA 1
ATOM 657 C C . ILE A 1 86 ? 2.520 3.640 32.164 1.00 47.34 86 ILE A C 1
ATOM 659 O O . ILE A 1 86 ? 1.396 3.248 32.484 1.00 47.34 86 ILE A O 1
ATOM 663 N N . SER A 1 87 ? 2.888 4.856 32.555 1.00 46.34 87 SER A N 1
ATOM 664 C CA . SER A 1 87 ? 2.195 5.582 33.621 1.00 46.34 87 SER A CA 1
ATOM 665 C C . SER A 1 87 ? 1.144 6.591 33.147 1.00 46.34 87 SER A C 1
ATOM 667 O O . SER A 1 87 ? 1.359 7.796 33.249 1.00 46.34 87 SER A O 1
ATOM 669 N N . ARG A 1 88 ? -0.061 6.133 32.779 1.00 49.88 88 ARG A N 1
ATOM 670 C CA . ARG A 1 88 ? -1.292 6.939 32.937 1.00 49.88 88 ARG A CA 1
ATOM 671 C C . ARG A 1 88 ? -2.473 6.068 33.379 1.00 49.88 88 ARG A C 1
ATOM 673 O O . ARG A 1 88 ? -2.997 5.263 32.622 1.00 49.88 88 ARG A O 1
ATOM 680 N N . LYS A 1 89 ? -2.898 6.246 34.638 1.00 47.81 89 LYS A N 1
ATOM 681 C CA . LYS A 1 89 ? -4.123 5.642 35.191 1.00 47.81 89 LYS A CA 1
ATOM 682 C C . LYS A 1 89 ? -5.336 6.166 34.418 1.00 47.81 89 LYS A C 1
ATOM 684 O O . LYS A 1 89 ? -5.624 7.359 34.506 1.00 47.81 89 LYS A O 1
ATOM 689 N N . ILE A 1 90 ? -6.042 5.280 33.718 1.00 50.22 90 ILE A N 1
ATOM 690 C CA . ILE A 1 90 ? -7.349 5.558 33.106 1.00 50.22 90 ILE A CA 1
ATOM 691 C C . ILE A 1 90 ? -8.315 5.928 34.244 1.00 50.22 90 ILE A C 1
ATOM 693 O O . ILE A 1 90 ? -8.510 5.144 35.177 1.00 50.22 90 ILE A O 1
ATOM 697 N N . LYS A 1 91 ? -8.842 7.156 34.238 1.00 43.16 91 LYS A N 1
ATOM 698 C CA . LYS A 1 91 ? -9.752 7.672 35.270 1.00 43.16 91 LYS A CA 1
ATOM 699 C C . LYS A 1 91 ? -11.142 7.929 34.663 1.00 43.16 91 LYS A C 1
ATOM 701 O O . LYS A 1 91 ? -11.386 9.038 34.223 1.00 43.16 91 LYS A O 1
ATOM 706 N N . ARG A 1 92 ? -12.032 6.944 34.867 1.00 45.25 92 ARG A N 1
ATOM 707 C CA . ARG A 1 92 ? -13.520 6.959 34.830 1.00 45.25 92 ARG A CA 1
ATOM 708 C C . ARG A 1 92 ? -14.237 7.117 33.471 1.00 45.25 92 ARG A C 1
ATOM 710 O O . ARG A 1 92 ? -13.915 7.993 32.698 1.00 45.25 92 ARG A O 1
ATOM 717 N N . GLU A 1 93 ? -15.314 6.316 33.357 1.00 44.34 93 GLU A N 1
ATOM 718 C CA . GLU A 1 93 ? -16.277 6.126 32.247 1.00 44.34 93 GLU A CA 1
ATOM 719 C C . GLU A 1 93 ? -15.664 5.519 30.964 1.00 44.34 93 GLU A C 1
ATOM 721 O O . GLU A 1 93 ? -15.329 6.234 30.022 1.00 44.34 93 GLU A O 1
ATOM 726 N N . PRO A 1 94 ? -15.560 4.171 30.885 1.00 54.31 94 PRO A N 1
ATOM 727 C CA . PRO A 1 94 ? -14.855 3.459 29.813 1.00 54.31 94 PRO A CA 1
ATOM 728 C C . PRO A 1 94 ? -15.312 3.791 28.386 1.00 54.31 94 PRO A C 1
ATOM 730 O O . PRO A 1 94 ? -14.554 3.565 27.450 1.00 54.31 94 PRO A O 1
ATOM 733 N N . PHE A 1 95 ? -16.545 4.278 28.206 1.00 51.34 95 PHE A N 1
ATOM 734 C CA . PHE A 1 95 ? -17.170 4.476 26.894 1.00 51.34 95 PHE A CA 1
ATOM 735 C C . PHE A 1 95 ? -16.976 5.889 26.319 1.00 51.34 95 PHE A C 1
ATOM 737 O O . PHE A 1 95 ? -16.721 6.026 25.122 1.00 51.34 95 PHE A O 1
ATOM 744 N N . GLU A 1 96 ? -17.054 6.939 27.145 1.00 57.47 96 GLU A N 1
ATOM 745 C CA . GLU A 1 96 ? -16.649 8.294 26.725 1.00 57.47 96 GLU A CA 1
ATOM 746 C C . GLU A 1 96 ? -15.133 8.344 26.505 1.00 57.47 96 GLU A C 1
ATOM 748 O O . GLU A 1 96 ? -14.663 8.898 25.506 1.00 57.47 96 GLU A O 1
ATOM 753 N N . ASP A 1 97 ? -14.385 7.636 27.357 1.00 71.75 97 ASP A N 1
ATOM 754 C CA . ASP A 1 97 ? -12.962 7.381 27.163 1.00 71.75 97 ASP A CA 1
ATOM 755 C C . ASP A 1 97 ? -12.694 6.631 25.848 1.00 71.75 97 ASP A C 1
ATOM 757 O O . ASP A 1 97 ? -11.725 6.950 25.161 1.00 71.75 97 ASP A O 1
ATOM 761 N N . LEU A 1 98 ? -13.551 5.679 25.448 1.00 78.56 98 LEU A N 1
ATOM 762 C CA . LEU A 1 98 ? -13.370 4.901 24.218 1.00 78.56 98 LEU A CA 1
ATOM 763 C C . LEU A 1 98 ? -13.474 5.766 22.960 1.00 78.56 98 LEU A C 1
ATOM 765 O O . LEU A 1 98 ? -12.621 5.650 22.082 1.00 78.56 98 LEU A O 1
ATOM 769 N N . LYS A 1 99 ? -14.485 6.639 22.865 1.00 82.69 99 LYS A N 1
ATOM 770 C CA . LYS A 1 99 ? -14.646 7.534 21.705 1.00 82.69 99 LYS A CA 1
ATOM 771 C C . LYS A 1 99 ? -13.480 8.507 21.591 1.00 82.69 99 LYS A C 1
ATOM 773 O O . LYS A 1 99 ? -12.869 8.605 20.530 1.00 82.69 99 LYS A O 1
ATOM 778 N N . LEU A 1 100 ? -13.114 9.154 22.698 1.00 81.56 100 LEU A N 1
ATOM 779 C CA . LEU A 1 100 ? -11.969 10.062 22.738 1.00 81.56 100 LEU A CA 1
ATOM 780 C C . LEU A 1 100 ? -10.663 9.339 22.374 1.00 81.56 100 LEU A C 1
ATOM 782 O O . LEU A 1 100 ? -9.809 9.875 21.657 1.00 81.56 100 LEU A O 1
ATOM 786 N N . PHE A 1 101 ? -10.498 8.107 22.856 1.00 81.56 101 PHE A N 1
ATOM 787 C CA . PHE A 1 101 ? -9.340 7.285 22.545 1.00 81.56 101 PHE A CA 1
ATOM 788 C C . PHE A 1 101 ? -9.298 6.914 21.059 1.00 81.56 101 PHE A C 1
ATOM 790 O O . PHE A 1 101 ? -8.257 7.081 20.422 1.00 81.56 101 PHE A O 1
ATOM 797 N N . ALA A 1 102 ? -10.427 6.478 20.500 1.00 87.31 102 ALA A N 1
ATOM 798 C CA . ALA A 1 102 ? -10.575 6.123 19.096 1.00 87.31 102 ALA A CA 1
ATOM 799 C C . ALA A 1 102 ? -10.292 7.314 18.168 1.00 87.31 102 ALA A C 1
ATOM 801 O O . ALA A 1 102 ? -9.513 7.183 17.226 1.00 87.31 102 ALA A O 1
ATOM 802 N N . GLU A 1 103 ? -10.832 8.497 18.469 1.00 88.31 103 GLU A N 1
ATOM 803 C CA . GLU A 1 103 ? -10.561 9.724 17.711 1.00 88.31 103 GLU A CA 1
ATOM 804 C C . GLU A 1 103 ? -9.085 10.126 17.776 1.00 88.31 103 GLU A C 1
ATOM 806 O O . GLU A 1 103 ? -8.490 10.506 16.765 1.00 88.31 103 GLU A O 1
ATOM 811 N N . THR A 1 104 ? -8.456 9.992 18.948 1.00 85.88 104 THR A N 1
ATOM 812 C CA . THR A 1 104 ? -7.026 10.288 19.084 1.00 85.88 104 THR A CA 1
ATOM 813 C C . THR A 1 104 ? -6.166 9.293 18.302 1.00 85.88 104 THR A C 1
ATOM 815 O O . THR A 1 104 ? -5.192 9.692 17.660 1.00 85.88 104 THR A O 1
ATOM 818 N N . ALA A 1 105 ? -6.506 8.003 18.351 1.00 88.31 105 ALA A N 1
ATOM 819 C CA . ALA A 1 105 ? -5.823 6.960 17.593 1.00 88.31 105 ALA A CA 1
ATOM 820 C C . ALA A 1 105 ? -5.978 7.187 16.082 1.00 88.31 105 ALA A C 1
ATOM 822 O O . ALA A 1 105 ? -4.985 7.171 15.356 1.00 88.31 105 ALA A O 1
ATOM 823 N N . PHE A 1 106 ? -7.186 7.525 15.627 1.00 92.50 106 PHE A N 1
ATOM 824 C CA . PHE A 1 106 ? -7.458 7.894 14.242 1.00 92.50 106 PHE A CA 1
ATOM 825 C C . PHE A 1 106 ? -6.647 9.114 13.789 1.00 92.50 106 PHE A C 1
ATOM 827 O O . PHE A 1 106 ? -6.049 9.091 12.716 1.00 92.50 106 PHE A O 1
ATOM 834 N N . GLY A 1 107 ? -6.571 10.168 14.608 1.00 90.44 107 GLY A N 1
ATOM 835 C CA . GLY A 1 107 ? -5.780 11.360 14.297 1.00 90.44 107 GLY A CA 1
ATOM 836 C C . GLY A 1 107 ? -4.294 11.049 14.096 1.00 90.44 107 GLY A C 1
ATOM 837 O O . GLY A 1 107 ? -3.683 11.541 13.150 1.00 90.44 107 GLY A O 1
ATOM 838 N N . ARG A 1 108 ? -3.724 10.181 14.939 1.00 88.50 108 ARG A N 1
ATOM 839 C CA . ARG A 1 108 ? -2.335 9.712 14.801 1.00 88.50 108 ARG A CA 1
ATOM 840 C C . ARG A 1 108 ? -2.142 8.862 13.557 1.00 88.50 108 ARG A C 1
ATOM 842 O O . ARG A 1 108 ? -1.207 9.103 12.800 1.00 88.50 108 ARG A O 1
ATOM 849 N N . PHE A 1 109 ? -3.040 7.908 13.335 1.00 93.19 109 PHE A N 1
ATOM 850 C CA . PHE A 1 109 ? -3.000 7.055 12.158 1.00 93.19 109 PHE A CA 1
ATOM 851 C C . PHE A 1 109 ? -3.075 7.882 10.873 1.00 93.19 109 PHE A C 1
ATOM 853 O O . PHE A 1 109 ? -2.273 7.685 9.969 1.00 93.19 109 PHE A O 1
ATOM 860 N N . LYS A 1 110 ? -3.936 8.902 10.828 1.00 95.06 110 LYS A N 1
ATOM 861 C CA . LYS A 1 110 ? -4.008 9.838 9.702 1.00 95.06 110 LYS A CA 1
ATOM 862 C C . LYS A 1 110 ? -2.669 10.524 9.422 1.00 95.06 110 LYS A C 1
ATOM 864 O O . LYS A 1 110 ? -2.301 10.654 8.258 1.00 95.06 110 LYS A O 1
ATOM 869 N N . THR A 1 111 ? -1.941 10.938 10.461 1.00 93.25 111 THR A N 1
ATOM 870 C CA . THR A 1 111 ? -0.593 11.504 10.308 1.00 93.25 111 THR A CA 1
ATOM 871 C C . THR A 1 111 ? 0.377 10.478 9.725 1.00 93.25 111 THR A C 1
ATOM 873 O O . THR A 1 111 ? 1.086 10.809 8.777 1.00 93.25 111 THR A O 1
ATOM 876 N N . VAL A 1 112 ? 0.363 9.238 10.232 1.00 92.81 112 VAL A N 1
ATOM 877 C CA . VAL A 1 112 ? 1.192 8.135 9.712 1.00 92.81 112 VAL A CA 1
ATOM 878 C C . VAL A 1 112 ? 0.926 7.926 8.226 1.00 92.81 112 VAL A C 1
ATOM 880 O O . VAL A 1 112 ? 1.870 8.002 7.442 1.00 92.81 112 VAL A O 1
ATOM 883 N N . VAL A 1 113 ? -0.343 7.774 7.833 1.00 95.50 113 VAL A N 1
ATOM 884 C CA . VAL A 1 113 ? -0.731 7.598 6.428 1.00 95.50 113 VAL A CA 1
ATOM 885 C C . VAL A 1 113 ? -0.259 8.779 5.575 1.00 95.50 113 VAL A C 1
ATOM 887 O O . VAL A 1 113 ? 0.375 8.570 4.555 1.00 95.50 113 VAL A O 1
ATOM 890 N N . SER A 1 114 ? -0.470 10.024 6.016 1.00 93.31 114 SER A N 1
ATOM 891 C CA . SER A 1 114 ? -0.051 11.213 5.249 1.00 93.31 114 SER A CA 1
ATOM 892 C C . SER A 1 114 ? 1.465 11.393 5.107 1.00 93.31 114 SER A C 1
ATOM 894 O O . SER A 1 114 ? 1.918 12.213 4.313 1.00 93.31 114 SER A O 1
ATOM 896 N N . SER A 1 115 ? 2.243 10.680 5.922 1.00 94.12 115 SER A N 1
ATOM 897 C CA . SER A 1 115 ? 3.708 10.698 5.906 1.00 94.12 115 SER A CA 1
ATOM 898 C C . SER A 1 115 ? 4.316 9.470 5.227 1.00 94.12 115 SER A C 1
ATOM 900 O O . SER A 1 115 ? 5.543 9.347 5.169 1.00 94.12 115 SER A O 1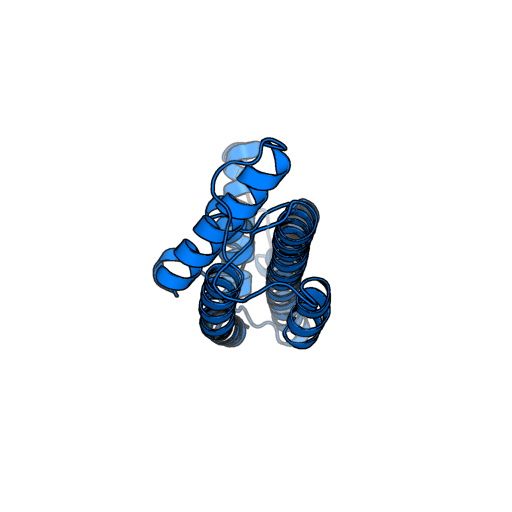
ATOM 902 N N . ASN A 1 116 ? 3.478 8.554 4.742 1.00 95.69 116 ASN A N 1
ATOM 903 C CA . ASN A 1 116 ? 3.923 7.388 4.006 1.00 95.69 116 ASN A CA 1
ATOM 904 C C . ASN A 1 116 ? 4.530 7.814 2.655 1.00 95.69 116 ASN A C 1
ATOM 906 O O . ASN A 1 116 ? 4.171 8.848 2.099 1.00 95.69 116 ASN A O 1
ATOM 910 N N . ASN A 1 117 ? 5.577 7.103 2.231 1.00 91.94 117 ASN A N 1
ATOM 911 C CA . ASN A 1 117 ? 6.381 7.445 1.048 1.00 91.94 117 ASN A CA 1
ATOM 912 C C . ASN A 1 117 ? 6.822 6.178 0.283 1.00 91.94 117 ASN A C 1
ATOM 914 O O . ASN A 1 117 ? 7.912 6.127 -0.309 1.00 91.94 117 ASN A O 1
ATOM 918 N N . GLY A 1 118 ? 6.040 5.104 0.397 1.00 95.00 118 GLY A N 1
ATOM 919 C CA . GLY A 1 118 ? 6.477 3.765 0.038 1.00 95.00 118 GLY A CA 1
ATOM 920 C C . GLY A 1 118 ? 5.382 2.706 0.060 1.00 95.00 118 GLY A C 1
ATOM 921 O O . GLY A 1 118 ? 4.277 2.906 0.559 1.00 95.00 118 GLY A O 1
ATOM 922 N N . ILE A 1 119 ? 5.730 1.553 -0.510 1.00 96.94 119 ILE A N 1
ATOM 923 C CA . ILE A 1 119 ? 4.900 0.339 -0.552 1.00 96.94 119 ILE A CA 1
ATOM 924 C C . ILE A 1 119 ? 5.672 -0.894 -0.060 1.00 96.94 119 ILE A C 1
ATOM 926 O O . ILE A 1 119 ? 5.262 -2.033 -0.296 1.00 96.94 119 ILE A O 1
ATOM 930 N N . LYS A 1 120 ? 6.834 -0.701 0.574 1.00 96.75 120 LYS A N 1
ATOM 931 C CA . LYS A 1 120 ? 7.647 -1.813 1.073 1.00 96.75 120 LYS A CA 1
ATOM 932 C C . LYS A 1 120 ? 6.991 -2.475 2.271 1.00 96.75 120 LYS A C 1
ATOM 934 O O . LYS A 1 120 ? 6.025 -1.959 2.826 1.00 96.75 120 LYS A O 1
ATOM 939 N N . LYS A 1 121 ? 7.537 -3.612 2.698 1.00 96.50 121 LYS A N 1
ATOM 940 C CA . LYS A 1 121 ? 7.064 -4.350 3.875 1.00 96.50 121 LYS A CA 1
ATOM 941 C C . LYS A 1 121 ? 6.788 -3.436 5.075 1.00 96.50 121 LYS A C 1
ATOM 943 O O . LYS A 1 121 ? 5.723 -3.517 5.673 1.00 96.50 121 LYS A O 1
ATOM 948 N N . GLU A 1 122 ? 7.723 -2.551 5.408 1.00 95.62 122 GLU A N 1
ATOM 949 C CA . GLU A 1 122 ? 7.570 -1.625 6.536 1.00 95.62 122 GLU A CA 1
ATOM 950 C C . GLU A 1 122 ? 6.423 -0.621 6.354 1.00 95.62 122 GLU A C 1
ATOM 952 O O . GLU A 1 122 ? 5.749 -0.284 7.323 1.00 95.62 122 GLU A O 1
ATOM 957 N N . ASP A 1 123 ? 6.181 -0.170 5.125 1.00 96.75 123 ASP A N 1
ATOM 958 C CA . ASP A 1 123 ? 5.114 0.772 4.784 1.00 96.75 123 ASP A CA 1
ATOM 959 C C . ASP A 1 123 ? 3.752 0.074 4.846 1.00 96.75 123 ASP A C 1
ATOM 961 O O . ASP A 1 123 ? 2.816 0.556 5.479 1.00 96.75 123 ASP A O 1
ATOM 965 N N . GLN A 1 124 ? 3.670 -1.136 4.291 1.00 96.75 124 GLN A N 1
ATOM 966 C CA . GLN A 1 124 ? 2.474 -1.972 4.350 1.00 96.75 124 GLN A CA 1
ATOM 967 C C . GLN A 1 124 ? 2.066 -2.277 5.794 1.00 96.75 124 GLN A C 1
ATOM 969 O O . GLN A 1 124 ? 0.897 -2.131 6.140 1.00 96.75 124 GLN A O 1
ATOM 974 N N . LEU A 1 125 ? 3.020 -2.641 6.659 1.00 95.06 125 LEU A N 1
ATOM 975 C CA . LEU A 1 125 ? 2.745 -2.888 8.077 1.00 95.06 125 LEU A CA 1
ATOM 976 C C . LEU A 1 125 ? 2.228 -1.625 8.783 1.00 95.06 125 LEU A C 1
ATOM 978 O O . LEU A 1 125 ? 1.274 -1.711 9.552 1.00 95.06 125 LEU A O 1
ATOM 982 N N . LYS A 1 126 ? 2.801 -0.448 8.494 1.00 94.44 126 LYS A N 1
ATOM 983 C CA . LYS A 1 126 ? 2.339 0.835 9.059 1.00 94.44 126 LYS A CA 1
ATOM 984 C C . LYS A 1 126 ? 0.917 1.198 8.629 1.00 94.44 126 LYS A C 1
ATOM 986 O O . LYS A 1 126 ? 0.217 1.841 9.405 1.00 94.44 126 LYS A O 1
ATOM 991 N N . LEU A 1 127 ? 0.501 0.823 7.418 1.00 96.31 127 LEU A N 1
ATOM 992 C CA . LEU A 1 127 ? -0.823 1.148 6.879 1.00 96.31 127 LEU A CA 1
ATOM 993 C C . LEU A 1 127 ? -1.898 0.121 7.271 1.00 96.31 127 LEU A C 1
ATOM 995 O O . LEU A 1 127 ? -3.022 0.508 7.580 1.00 96.31 127 LEU A O 1
ATOM 999 N N . LEU A 1 128 ? -1.570 -1.175 7.267 1.00 95.50 128 LEU A N 1
ATOM 1000 C CA . LEU A 1 128 ? -2.556 -2.259 7.366 1.00 95.50 128 LEU A CA 1
ATOM 1001 C C . LEU A 1 128 ? -2.739 -2.796 8.795 1.00 95.50 128 LEU A C 1
ATOM 1003 O O . LEU A 1 128 ? -3.870 -3.039 9.219 1.00 95.50 128 LEU A O 1
ATOM 1007 N N . ILE A 1 129 ? -1.669 -2.904 9.592 1.00 93.50 129 ILE A N 1
ATOM 1008 C CA . ILE A 1 129 ? -1.774 -3.418 10.972 1.00 93.50 129 ILE A CA 1
ATOM 1009 C C . ILE A 1 129 ? -2.697 -2.546 11.838 1.00 93.50 129 ILE A C 1
ATOM 1011 O O . ILE A 1 129 ? -3.538 -3.103 12.552 1.00 93.50 129 ILE A O 1
ATOM 1015 N N . PRO A 1 130 ? -2.636 -1.197 11.776 1.00 92.12 130 PRO A N 1
ATOM 1016 C CA . PRO A 1 130 ? -3.536 -0.355 12.560 1.00 92.12 130 PRO A CA 1
ATOM 1017 C C . PRO A 1 130 ? -5.014 -0.500 12.196 1.00 92.12 130 PRO A C 1
ATOM 1019 O O . PRO A 1 130 ? -5.853 -0.087 12.982 1.00 92.12 130 PRO A O 1
ATOM 1022 N N . ILE A 1 131 ? -5.359 -1.084 11.049 1.00 93.81 131 ILE A N 1
ATOM 1023 C CA . ILE A 1 131 ? -6.752 -1.381 10.678 1.00 93.81 131 ILE A CA 1
ATOM 1024 C C . ILE A 1 131 ? -7.101 -2.866 10.848 1.00 93.81 131 ILE A C 1
ATOM 1026 O O . ILE A 1 131 ? -8.123 -3.329 10.345 1.00 93.81 131 ILE A O 1
ATOM 1030 N N . GLY A 1 132 ? -6.266 -3.611 11.578 1.00 91.06 132 GLY A N 1
ATOM 1031 C CA . GLY A 1 132 ? -6.503 -5.015 11.909 1.00 91.06 132 GLY A CA 1
ATOM 1032 C C . GLY A 1 132 ? -6.199 -5.989 10.773 1.00 91.06 132 GLY A C 1
ATOM 1033 O O . GLY A 1 132 ? -6.721 -7.100 10.793 1.00 91.06 132 GLY A O 1
ATOM 1034 N N . ILE A 1 133 ? -5.391 -5.590 9.787 1.00 93.19 133 ILE A N 1
ATOM 1035 C CA . ILE A 1 133 ? -4.984 -6.448 8.670 1.00 93.19 133 ILE A CA 1
ATOM 1036 C C . ILE A 1 133 ? -3.488 -6.709 8.779 1.00 93.19 133 ILE A C 1
ATOM 1038 O O . ILE A 1 133 ? -2.681 -5.786 8.684 1.00 93.19 133 ILE A O 1
ATOM 1042 N N . ASP A 1 134 ? -3.115 -7.974 8.952 1.00 93.50 134 ASP A N 1
ATOM 1043 C CA . ASP A 1 134 ? -1.717 -8.385 8.894 1.00 93.50 134 ASP A CA 1
ATOM 1044 C C . ASP A 1 134 ? -1.385 -8.917 7.490 1.00 93.50 134 ASP A C 1
ATOM 1046 O O . ASP A 1 134 ? -1.770 -10.047 7.166 1.00 93.50 134 ASP A O 1
ATOM 1050 N N . PRO A 1 135 ? -0.662 -8.138 6.657 1.00 93.19 135 PRO A N 1
ATOM 1051 C CA . PRO A 1 135 ? -0.346 -8.527 5.286 1.00 93.19 135 PRO A CA 1
ATOM 1052 C C . PRO A 1 135 ? 0.494 -9.808 5.197 1.00 93.19 135 PRO A C 1
ATOM 1054 O O . PRO A 1 135 ? 0.432 -10.491 4.178 1.00 93.19 135 PRO A O 1
ATOM 1057 N N . GLU A 1 136 ? 1.249 -10.172 6.243 1.00 93.25 136 GLU A N 1
ATOM 1058 C CA . GLU A 1 136 ? 2.018 -11.424 6.261 1.00 93.25 136 GLU A CA 1
ATOM 1059 C C . GLU A 1 136 ? 1.115 -12.653 6.345 1.00 93.25 136 GLU A C 1
ATOM 1061 O O . GLU A 1 136 ? 1.466 -13.717 5.832 1.00 93.25 136 GLU A O 1
A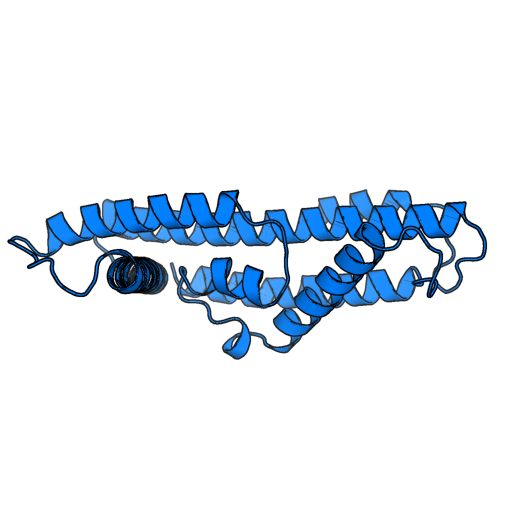TOM 1066 N N . THR A 1 137 ? -0.036 -12.511 6.999 1.00 91.94 137 THR A N 1
ATOM 1067 C CA . THR A 1 137 ? -0.998 -13.603 7.180 1.00 91.94 137 THR A CA 1
ATOM 1068 C C . THR A 1 137 ? -2.091 -13.597 6.121 1.00 91.94 137 THR A C 1
ATOM 1070 O O . THR A 1 137 ? -2.519 -14.668 5.698 1.00 91.94 137 THR A O 1
ATOM 1073 N N . GLU A 1 138 ? -2.504 -12.411 5.673 1.00 91.75 138 GLU A N 1
ATOM 1074 C CA . GLU A 1 138 ? -3.608 -12.240 4.734 1.00 91.75 138 GLU A CA 1
ATOM 1075 C C . GLU A 1 138 ? -3.190 -12.628 3.313 1.00 91.75 138 GLU A C 1
ATOM 1077 O O . GLU A 1 138 ? -3.819 -13.469 2.674 1.00 91.75 138 GLU A O 1
ATOM 1082 N N . ASP A 1 139 ? -2.093 -12.046 2.819 1.00 93.31 139 ASP A N 1
ATOM 1083 C CA . ASP A 1 139 ? -1.559 -12.362 1.496 1.00 93.31 139 ASP A CA 1
ATOM 1084 C C . ASP A 1 139 ? -0.045 -12.079 1.413 1.00 93.31 139 ASP A C 1
ATOM 1086 O O . ASP A 1 139 ? 0.397 -11.068 0.847 1.00 93.31 139 ASP A O 1
ATOM 1090 N N . PRO A 1 140 ? 0.791 -12.998 1.933 1.00 94.06 140 PRO A N 1
ATOM 1091 C CA . PRO A 1 140 ? 2.241 -12.828 1.907 1.00 94.06 140 PRO A CA 1
ATOM 1092 C C . PRO A 1 140 ? 2.824 -12.757 0.486 1.00 94.06 140 PRO A C 1
ATOM 1094 O O . PRO A 1 140 ? 3.905 -12.193 0.293 1.00 94.06 140 PRO A O 1
ATOM 1097 N N . ALA A 1 141 ? 2.130 -13.291 -0.528 1.00 94.19 141 ALA A N 1
ATOM 1098 C CA . ALA A 1 141 ? 2.573 -13.194 -1.917 1.00 94.19 141 ALA A CA 1
ATOM 1099 C C . ALA A 1 141 ? 2.416 -11.762 -2.446 1.00 94.19 141 ALA A C 1
ATOM 1101 O O . ALA A 1 141 ? 3.348 -11.216 -3.043 1.00 94.19 141 ALA A O 1
ATOM 1102 N N . THR A 1 142 ? 1.274 -11.133 -2.175 1.00 94.94 142 THR A N 1
ATOM 1103 C CA . THR A 1 142 ? 1.022 -9.725 -2.508 1.00 94.94 142 THR A CA 1
ATOM 1104 C C . THR A 1 142 ? 1.957 -8.801 -1.751 1.00 94.94 142 THR A C 1
ATOM 1106 O O . THR A 1 142 ? 2.543 -7.894 -2.348 1.00 94.94 142 THR A O 1
ATOM 1109 N N . MET A 1 143 ? 2.185 -9.082 -0.469 1.00 96.38 143 MET A N 1
ATOM 1110 C CA . MET A 1 143 ? 3.132 -8.333 0.344 1.00 96.38 143 MET A CA 1
ATOM 1111 C C . MET A 1 143 ? 4.548 -8.352 -0.244 1.00 96.38 143 MET A C 1
ATOM 1113 O O . MET A 1 143 ? 5.183 -7.301 -0.384 1.00 96.38 143 MET A O 1
ATOM 1117 N N . ALA A 1 144 ? 5.029 -9.534 -0.642 1.00 96.38 144 ALA A N 1
ATOM 1118 C CA . ALA A 1 144 ? 6.333 -9.701 -1.276 1.00 96.38 144 ALA A CA 1
ATOM 1119 C C . ALA A 1 144 ? 6.409 -9.037 -2.663 1.00 96.38 144 ALA A C 1
ATOM 1121 O O . ALA A 1 144 ? 7.445 -8.472 -3.023 1.00 96.38 144 ALA A O 1
ATOM 1122 N N . ALA A 1 145 ? 5.323 -9.071 -3.443 1.00 96.25 145 ALA A N 1
ATOM 1123 C CA . ALA A 1 145 ? 5.256 -8.418 -4.748 1.00 96.25 145 ALA A CA 1
ATOM 1124 C C . ALA A 1 145 ? 5.358 -6.888 -4.625 1.00 96.25 145 ALA A C 1
ATOM 1126 O O . ALA A 1 145 ? 6.142 -6.263 -5.344 1.00 96.25 145 ALA A O 1
ATOM 1127 N N . LEU A 1 146 ? 4.624 -6.297 -3.678 1.00 97.06 146 LEU A N 1
ATOM 1128 C CA . LEU A 1 146 ? 4.698 -4.872 -3.346 1.00 97.06 146 LEU A CA 1
ATOM 1129 C C . LEU A 1 146 ? 6.105 -4.476 -2.872 1.00 97.06 146 LEU A C 1
ATOM 1131 O O . LEU A 1 146 ? 6.661 -3.497 -3.369 1.00 97.06 146 LEU A O 1
ATOM 1135 N N . ASP A 1 147 ? 6.725 -5.270 -1.992 1.00 96.94 147 ASP A N 1
ATOM 1136 C CA . ASP A 1 147 ? 8.086 -5.016 -1.502 1.00 96.94 147 ASP A CA 1
ATOM 1137 C C . ASP A 1 147 ? 9.129 -5.043 -2.631 1.00 96.94 147 ASP A C 1
ATOM 1139 O O . ASP A 1 147 ? 9.929 -4.112 -2.786 1.00 96.94 147 ASP A O 1
ATOM 1143 N N . SER A 1 148 ? 9.049 -6.056 -3.499 1.00 94.94 148 SER A N 1
ATOM 1144 C CA . SER A 1 148 ? 9.892 -6.167 -4.691 1.00 94.94 148 SER A CA 1
ATOM 1145 C C . SER A 1 148 ? 9.720 -4.964 -5.624 1.00 94.94 148 SER A C 1
ATOM 1147 O O . SER A 1 148 ? 10.706 -4.393 -6.104 1.00 94.94 148 SER A O 1
ATOM 1149 N N . PHE A 1 149 ? 8.479 -4.528 -5.857 1.00 95.50 149 PHE A N 1
ATOM 1150 C CA . PHE A 1 149 ? 8.182 -3.382 -6.716 1.00 95.50 149 PHE A CA 1
ATOM 1151 C C . PHE A 1 149 ? 8.660 -2.053 -6.109 1.00 95.50 149 PHE A C 1
ATOM 1153 O O . PHE A 1 149 ? 9.272 -1.237 -6.805 1.00 95.50 149 PHE A O 1
ATOM 1160 N N . GLY A 1 150 ? 8.499 -1.865 -4.796 1.00 94.00 150 GLY A N 1
ATOM 1161 C CA . GLY A 1 150 ? 9.086 -0.747 -4.050 1.00 94.00 150 GLY A CA 1
ATOM 1162 C C . GLY A 1 150 ? 10.616 -0.716 -4.158 1.00 94.00 150 GLY A C 1
ATOM 1163 O O . GLY A 1 150 ? 11.227 0.350 -4.290 1.00 94.00 150 GLY A O 1
ATOM 1164 N N . GLY A 1 151 ? 11.252 -1.890 -4.200 1.00 91.56 151 GLY A N 1
ATOM 1165 C CA . GLY A 1 151 ? 12.671 -2.051 -4.519 1.00 91.56 151 GLY A CA 1
ATOM 1166 C C . GLY A 1 151 ? 13.050 -1.500 -5.899 1.00 91.56 151 GLY A C 1
ATOM 1167 O O . GLY A 1 151 ? 14.038 -0.768 -6.005 1.00 91.56 151 GLY A O 1
ATOM 1168 N N . LYS A 1 152 ? 12.244 -1.772 -6.939 1.00 90.88 152 LYS A N 1
ATOM 1169 C CA . LYS A 1 152 ? 12.461 -1.244 -8.302 1.00 90.88 152 LYS A CA 1
ATOM 1170 C C . LYS A 1 152 ? 12.424 0.289 -8.324 1.00 90.88 152 LYS A C 1
ATOM 1172 O O . LYS A 1 152 ? 13.339 0.908 -8.867 1.00 90.88 152 LYS A O 1
ATOM 1177 N N . ARG A 1 153 ? 11.447 0.920 -7.655 1.00 88.56 153 ARG A N 1
ATOM 1178 C CA . ARG A 1 153 ? 11.402 2.390 -7.483 1.00 88.56 153 ARG A CA 1
ATOM 1179 C C . ARG A 1 153 ? 12.651 2.918 -6.777 1.00 88.56 153 ARG A C 1
ATOM 1181 O O . ARG A 1 153 ? 13.244 3.895 -7.232 1.00 88.56 153 ARG A O 1
ATOM 1188 N N . GLY A 1 154 ? 13.061 2.284 -5.677 1.00 83.00 154 GLY A N 1
ATOM 1189 C CA . GLY A 1 154 ? 14.251 2.681 -4.918 1.00 83.00 154 GLY A CA 1
ATOM 1190 C C . GLY A 1 154 ? 15.532 2.629 -5.754 1.00 83.00 154 GLY A C 1
ATOM 1191 O O . GLY A 1 154 ? 16.314 3.580 -5.745 1.00 83.00 154 GLY A O 1
ATOM 1192 N N . ALA A 1 155 ? 15.716 1.562 -6.536 1.00 83.56 155 ALA A N 1
ATOM 1193 C CA . ALA A 1 155 ? 16.856 1.416 -7.437 1.00 83.56 155 ALA A CA 1
ATOM 1194 C C . ALA A 1 155 ? 16.902 2.532 -8.495 1.00 83.56 155 ALA A C 1
ATOM 1196 O O . ALA A 1 155 ? 17.961 3.106 -8.737 1.00 83.56 155 ALA A O 1
ATOM 1197 N N . ILE A 1 156 ? 15.749 2.892 -9.067 1.00 84.19 156 ILE A N 1
ATOM 1198 C CA . ILE A 1 156 ? 15.632 3.975 -10.055 1.00 84.19 156 ILE A CA 1
ATOM 1199 C C . ILE A 1 156 ? 15.967 5.338 -9.441 1.00 84.19 156 ILE A C 1
ATOM 1201 O O . ILE A 1 156 ? 16.674 6.127 -10.064 1.00 84.19 156 ILE A O 1
ATOM 1205 N N . ALA A 1 157 ? 15.482 5.616 -8.227 1.00 69.81 157 ALA A N 1
ATOM 1206 C CA . ALA A 1 157 ? 15.685 6.900 -7.558 1.00 69.81 157 ALA A CA 1
ATOM 1207 C C . ALA A 1 157 ? 17.141 7.124 -7.111 1.00 69.81 157 ALA A C 1
ATOM 1209 O O . ALA A 1 157 ? 17.641 8.246 -7.176 1.00 69.81 157 ALA A O 1
ATOM 1210 N N . HIS A 1 158 ? 17.833 6.066 -6.673 1.00 62.03 158 HIS A N 1
ATOM 1211 C CA . HIS A 1 158 ? 19.206 6.162 -6.164 1.00 62.03 158 HIS A CA 1
ATOM 1212 C C . HIS A 1 158 ? 20.286 5.952 -7.232 1.00 62.03 158 HIS A C 1
ATOM 1214 O O . HIS A 1 158 ? 21.421 6.393 -7.048 1.00 62.03 158 HIS A O 1
ATOM 1220 N N . VAL A 1 159 ? 19.962 5.303 -8.353 1.00 62.22 159 VAL A N 1
ATOM 1221 C CA . VAL A 1 159 ? 20.928 4.956 -9.398 1.00 62.22 159 VAL A CA 1
ATOM 1222 C C . VAL A 1 159 ? 20.410 5.458 -10.747 1.00 62.22 159 VAL A C 1
ATOM 1224 O O . VAL A 1 159 ? 19.780 4.742 -11.517 1.00 62.22 159 VAL A O 1
ATOM 1227 N N . PHE A 1 160 ? 20.754 6.701 -11.098 1.00 55.81 160 PHE A N 1
ATOM 1228 C CA . PHE A 1 160 ? 20.595 7.197 -12.476 1.00 55.81 160 PHE A CA 1
ATOM 1229 C C . PHE A 1 160 ? 21.476 6.436 -13.488 1.00 55.81 160 PHE A C 1
ATOM 1231 O O . PHE A 1 160 ? 21.317 6.599 -14.698 1.00 55.81 160 PHE A O 1
ATOM 1238 N N . LYS A 1 161 ? 22.406 5.597 -13.012 1.00 50.97 161 LYS A N 1
ATOM 1239 C CA . LYS A 1 161 ? 23.220 4.714 -13.850 1.00 50.97 161 LYS A CA 1
ATOM 1240 C C . LYS A 1 161 ? 22.358 3.593 -14.436 1.00 50.97 161 LYS A C 1
ATOM 1242 O O . LYS A 1 161 ? 21.608 2.926 -13.736 1.00 50.97 161 LYS A O 1
ATOM 1247 N N . ILE A 1 162 ? 22.499 3.389 -15.740 1.00 52.03 162 ILE A N 1
ATOM 1248 C CA . ILE A 1 162 ? 21.839 2.331 -16.508 1.00 52.03 162 ILE A CA 1
ATOM 1249 C C . ILE A 1 162 ? 22.365 0.976 -16.003 1.00 52.03 162 ILE A C 1
ATOM 1251 O O . ILE A 1 162 ? 23.484 0.586 -16.331 1.00 52.03 162 ILE A O 1
ATOM 1255 N N . SER A 1 163 ? 21.610 0.270 -15.159 1.00 52.47 163 SER A N 1
ATOM 1256 C CA . SER A 1 163 ? 21.953 -1.086 -14.708 1.00 52.47 163 SER A CA 1
ATOM 1257 C C . SER A 1 163 ? 20.702 -1.952 -14.633 1.00 52.47 163 SER A C 1
ATOM 1259 O O . SER A 1 163 ? 19.774 -1.611 -13.908 1.00 52.47 163 SER A O 1
ATOM 1261 N N . LYS A 1 164 ? 20.730 -3.061 -15.388 1.00 58.72 164 LYS A N 1
ATOM 1262 C CA . LYS A 1 164 ? 19.613 -3.950 -15.752 1.00 58.72 164 LYS A CA 1
ATOM 1263 C C . LYS A 1 164 ? 18.420 -3.214 -16.374 1.00 58.72 164 LYS A C 1
ATOM 1265 O O . LYS A 1 164 ? 17.657 -2.521 -15.716 1.00 58.72 164 LYS A O 1
ATOM 1270 N N . SER A 1 165 ? 18.259 -3.407 -17.678 1.00 68.00 165 SER A N 1
ATOM 1271 C CA . SER A 1 165 ? 17.081 -2.939 -18.394 1.00 68.00 165 SER A CA 1
ATOM 1272 C C . SER A 1 165 ? 15.876 -3.784 -17.971 1.00 68.00 165 SER A C 1
ATOM 1274 O O . SER A 1 165 ? 15.807 -4.962 -18.318 1.00 68.00 165 SER A O 1
ATOM 1276 N N . HIS A 1 166 ? 14.971 -3.208 -17.175 1.00 83.94 166 HIS A N 1
ATOM 1277 C CA . HIS A 1 166 ? 13.658 -3.807 -16.946 1.00 83.94 166 HIS A CA 1
ATOM 1278 C C . HIS A 1 166 ? 12.924 -3.897 -18.279 1.00 83.94 166 HIS A C 1
ATOM 1280 O O . HIS A 1 166 ? 12.972 -2.964 -19.085 1.00 83.94 166 HIS A O 1
ATOM 1286 N N . THR A 1 167 ? 12.243 -5.014 -18.504 1.00 89.19 167 THR A N 1
ATOM 1287 C CA . THR A 1 167 ? 11.370 -5.156 -19.673 1.00 89.19 167 THR A CA 1
ATOM 1288 C C . THR A 1 167 ? 9.972 -4.680 -19.328 1.00 89.19 167 THR A C 1
ATOM 1290 O O . THR A 1 167 ? 9.543 -4.725 -18.177 1.00 89.19 167 THR A O 1
ATOM 1293 N N . LEU A 1 168 ? 9.235 -4.222 -20.329 1.00 90.50 168 LEU A N 1
ATOM 1294 C CA . LEU A 1 168 ? 7.874 -3.760 -20.113 1.00 90.50 168 LEU A CA 1
ATOM 1295 C C . LEU A 1 168 ? 6.948 -4.919 -19.711 1.00 90.50 168 LEU A C 1
ATOM 1297 O O . LEU A 1 168 ? 6.113 -4.748 -18.828 1.00 90.50 168 LEU A O 1
ATOM 1301 N N . SER A 1 169 ? 7.178 -6.119 -20.256 1.00 92.50 169 SER A N 1
ATOM 1302 C CA . SER A 1 169 ? 6.471 -7.340 -19.852 1.00 92.50 169 SER A CA 1
ATOM 1303 C C . SER A 1 169 ? 6.704 -7.733 -18.392 1.00 92.50 169 SER A C 1
ATOM 1305 O O . SER A 1 169 ? 5.794 -8.250 -17.751 1.00 92.50 169 SER A O 1
ATOM 1307 N N . GLU A 1 170 ? 7.913 -7.508 -17.866 1.00 92.44 170 GLU A N 1
ATOM 1308 C CA . GLU A 1 170 ? 8.232 -7.760 -16.454 1.00 92.44 170 GLU A CA 1
ATOM 1309 C C . GLU A 1 170 ? 7.403 -6.837 -15.557 1.00 92.44 170 GLU A C 1
ATOM 1311 O O . GLU A 1 170 ? 6.707 -7.315 -14.665 1.00 92.44 170 GLU A O 1
ATOM 1316 N N . ILE A 1 171 ? 7.406 -5.533 -15.855 1.00 94.12 171 ILE A N 1
ATOM 1317 C CA . ILE A 1 171 ? 6.659 -4.535 -15.078 1.00 94.12 171 ILE A CA 1
ATOM 1318 C C . ILE A 1 171 ? 5.150 -4.787 -15.153 1.00 94.12 171 ILE A C 1
ATOM 1320 O O . ILE A 1 171 ? 4.470 -4.740 -14.131 1.00 94.12 171 ILE A O 1
ATOM 1324 N N . ASP A 1 172 ? 4.618 -5.116 -16.330 1.00 94.12 172 ASP A N 1
ATOM 1325 C CA . ASP A 1 172 ? 3.202 -5.464 -16.475 1.00 94.12 172 ASP A CA 1
ATOM 1326 C C . ASP A 1 172 ? 2.836 -6.737 -15.694 1.00 94.12 172 ASP A C 1
ATOM 1328 O O . ASP A 1 172 ? 1.752 -6.820 -15.111 1.00 94.12 172 ASP A O 1
ATOM 1332 N N . GLY A 1 173 ? 3.735 -7.727 -15.659 1.00 93.69 173 GLY A N 1
ATOM 1333 C CA . GLY A 1 173 ? 3.570 -8.953 -14.878 1.00 93.69 173 GLY A CA 1
ATOM 1334 C C . GLY A 1 173 ? 3.518 -8.688 -13.372 1.00 93.69 173 GLY A C 1
ATOM 1335 O O . GLY A 1 173 ? 2.623 -9.197 -12.688 1.00 93.69 173 GLY A O 1
ATOM 1336 N N . ASP A 1 174 ? 4.418 -7.842 -12.870 1.00 93.88 174 ASP A N 1
ATOM 1337 C CA . ASP A 1 174 ? 4.419 -7.409 -11.470 1.00 93.88 174 ASP A CA 1
ATOM 1338 C C . ASP A 1 174 ? 3.113 -6.692 -11.117 1.00 93.88 174 ASP A C 1
ATOM 1340 O O . ASP A 1 174 ? 2.431 -7.060 -10.161 1.00 93.88 174 ASP A O 1
ATOM 1344 N N . LEU A 1 175 ? 2.721 -5.699 -11.923 1.00 94.94 175 LEU A N 1
ATOM 1345 C CA . LEU A 1 175 ? 1.529 -4.890 -11.673 1.00 94.94 175 LEU A CA 1
ATOM 1346 C C . LEU A 1 175 ? 0.246 -5.709 -11.759 1.00 94.94 175 LEU A C 1
ATOM 1348 O O . LEU A 1 175 ? -0.691 -5.464 -11.002 1.00 94.94 175 LEU A O 1
ATOM 1352 N N . LYS A 1 176 ? 0.193 -6.711 -12.639 1.00 93.88 176 LYS A N 1
ATOM 1353 C CA . LYS A 1 176 ? -0.928 -7.651 -12.694 1.00 93.88 176 LYS A CA 1
ATOM 1354 C C . LYS A 1 176 ? -1.026 -8.483 -11.416 1.00 93.88 176 LYS A C 1
ATOM 1356 O O . LYS A 1 176 ? -2.134 -8.672 -10.917 1.00 93.88 176 LYS A O 1
ATOM 1361 N N . THR A 1 177 ? 0.107 -8.961 -10.905 1.00 93.25 177 THR A N 1
ATOM 1362 C CA . THR A 1 177 ? 0.174 -9.735 -9.656 1.00 93.25 177 THR A CA 1
ATOM 1363 C C . THR A 1 177 ? -0.282 -8.883 -8.479 1.00 93.25 177 THR A C 1
ATOM 1365 O O . THR A 1 177 ? -1.198 -9.278 -7.764 1.00 93.25 177 THR A O 1
ATOM 1368 N N . ILE A 1 178 ? 0.268 -7.672 -8.353 1.00 95.56 178 ILE A N 1
ATOM 1369 C CA . ILE A 1 178 ? -0.121 -6.706 -7.320 1.00 95.56 178 ILE A CA 1
ATOM 1370 C C . ILE A 1 178 ? -1.616 -6.406 -7.413 1.00 95.56 178 ILE A C 1
ATOM 1372 O O . ILE A 1 178 ? -2.323 -6.519 -6.422 1.00 95.56 178 ILE A O 1
ATOM 1376 N N . ARG A 1 179 ? -2.135 -6.091 -8.605 1.00 93.19 179 ARG A N 1
ATOM 1377 C CA . ARG A 1 179 ? -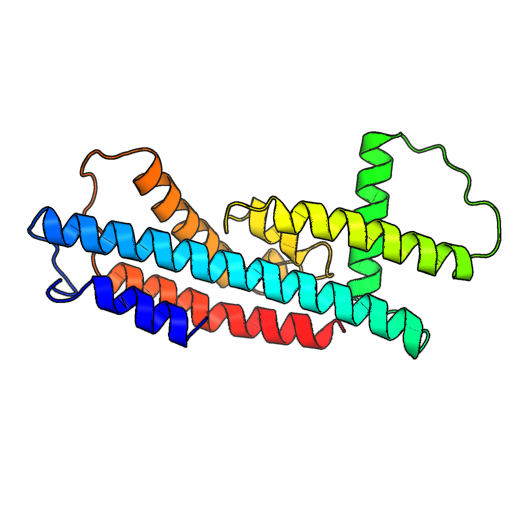3.556 -5.767 -8.791 1.00 93.19 179 ARG A CA 1
ATOM 1378 C C . ARG A 1 179 ? -4.482 -6.894 -8.344 1.00 93.19 179 ARG A C 1
ATOM 1380 O O . ARG A 1 179 ? -5.534 -6.611 -7.789 1.00 93.19 179 ARG A O 1
ATOM 1387 N N . LEU A 1 180 ? -4.131 -8.146 -8.637 1.00 91.38 180 LEU A N 1
ATOM 1388 C CA . LEU A 1 180 ? -4.918 -9.296 -8.197 1.00 91.38 180 LEU A CA 1
ATOM 1389 C C . LEU A 1 180 ? -4.876 -9.427 -6.671 1.00 91.38 180 LEU A C 1
ATOM 1391 O O . LEU A 1 180 ? -5.913 -9.621 -6.051 1.00 91.38 180 LEU A O 1
ATOM 1395 N N . GLY A 1 181 ? -3.691 -9.253 -6.096 1.00 91.00 181 GLY A N 1
ATOM 1396 C CA . GLY A 1 181 ? -3.455 -9.259 -4.662 1.00 91.00 181 GLY A CA 1
ATOM 1397 C C . GLY A 1 181 ? -4.235 -8.218 -3.872 1.00 91.00 181 GLY A C 1
ATOM 1398 O O . GLY A 1 181 ? -4.810 -8.511 -2.829 1.00 91.00 181 GLY A O 1
ATOM 1399 N N . LEU A 1 182 ? -4.320 -6.996 -4.400 1.00 92.69 182 LEU A N 1
ATOM 1400 C CA . LEU A 1 182 ? -5.051 -5.905 -3.756 1.00 92.69 182 LEU A CA 1
ATOM 1401 C C . LEU A 1 182 ? -6.554 -6.202 -3.606 1.00 92.69 182 LEU A C 1
ATOM 1403 O O . LEU A 1 182 ? -7.168 -5.690 -2.678 1.00 92.69 182 LEU A O 1
ATOM 1407 N N . LEU A 1 183 ? -7.134 -7.086 -4.429 1.00 91.38 183 LEU A N 1
ATOM 1408 C CA . LEU A 1 183 ? -8.523 -7.534 -4.249 1.00 91.38 183 LEU A CA 1
ATOM 1409 C C . LEU A 1 183 ? -8.710 -8.389 -2.984 1.00 91.38 183 LEU A C 1
ATOM 1411 O O . LEU A 1 183 ? -9.792 -8.382 -2.389 1.00 91.38 183 LEU A O 1
ATOM 1415 N N . ASN A 1 184 ? -7.672 -9.116 -2.562 1.00 89.69 184 ASN A N 1
ATOM 1416 C CA . ASN A 1 184 ? -7.694 -9.852 -1.298 1.00 89.69 184 ASN A CA 1
ATOM 1417 C C . ASN A 1 184 ? -7.680 -8.863 -0.130 1.00 89.69 184 ASN A C 1
ATOM 1419 O O . ASN A 1 184 ? -8.500 -8.978 0.778 1.00 89.69 184 ASN A O 1
ATOM 1423 N N . TYR A 1 185 ? -6.838 -7.828 -0.206 1.00 90.56 185 TYR A N 1
ATOM 1424 C CA . TYR A 1 185 ? -6.835 -6.753 0.787 1.00 90.56 185 TYR A CA 1
ATOM 1425 C C . TYR A 1 185 ? -8.162 -5.995 0.835 1.00 90.56 185 TYR A C 1
ATOM 1427 O O . TYR A 1 185 ? -8.633 -5.716 1.932 1.00 90.56 185 TYR A O 1
ATOM 1435 N N . ASP A 1 186 ? -8.809 -5.720 -0.299 1.00 91.62 186 ASP A N 1
ATOM 1436 C CA . ASP A 1 186 ? -10.149 -5.115 -0.313 1.00 91.62 186 ASP A CA 1
ATOM 1437 C C . ASP A 1 186 ? -11.167 -5.988 0.422 1.00 91.62 186 ASP A C 1
ATOM 1439 O O . ASP A 1 186 ? -11.961 -5.493 1.223 1.00 91.62 186 ASP A O 1
ATOM 1443 N N . SER A 1 187 ? -11.128 -7.297 0.177 1.00 92.06 187 SER A N 1
ATOM 1444 C CA . SER A 1 187 ? -12.032 -8.252 0.820 1.00 92.06 187 SER A CA 1
ATOM 1445 C C . SER A 1 187 ? -11.804 -8.304 2.334 1.00 92.06 187 SER A C 1
ATOM 1447 O O . SER A 1 187 ? -12.768 -8.266 3.099 1.00 92.06 187 SER A O 1
ATOM 1449 N N . ALA A 1 188 ? -10.542 -8.314 2.771 1.00 90.25 188 ALA A N 1
ATOM 1450 C CA . ALA A 1 188 ? -10.166 -8.261 4.182 1.00 90.25 188 ALA A CA 1
ATOM 1451 C C . ALA A 1 188 ? -10.569 -6.930 4.840 1.00 90.25 188 ALA A C 1
ATOM 1453 O O . ALA A 1 188 ? -11.101 -6.912 5.949 1.00 90.25 188 ALA A O 1
ATOM 1454 N N . CYS A 1 189 ? -10.385 -5.812 4.131 1.00 89.69 189 CYS A N 1
ATOM 1455 C CA . CYS A 1 189 ? -10.821 -4.486 4.562 1.00 89.69 189 CYS A CA 1
ATOM 1456 C C . CYS A 1 189 ? -12.327 -4.454 4.813 1.00 89.69 189 CYS A C 1
ATOM 1458 O O . CYS A 1 189 ? -12.747 -4.017 5.879 1.00 89.69 189 CYS A O 1
ATOM 1460 N N . LEU A 1 190 ? -13.128 -4.951 3.866 1.00 89.06 190 LEU A N 1
ATOM 1461 C CA . LEU A 1 190 ? -14.588 -4.996 3.980 1.00 89.06 190 LEU A CA 1
ATOM 1462 C C . LEU A 1 190 ? -15.076 -5.918 5.103 1.00 89.06 190 LEU A C 1
ATOM 1464 O O . LEU A 1 190 ? -16.123 -5.654 5.678 1.00 89.06 190 LEU A O 1
ATOM 1468 N N . ALA A 1 191 ? -14.343 -6.984 5.424 1.00 88.31 191 ALA A N 1
ATOM 1469 C CA . ALA A 1 191 ? -14.694 -7.881 6.525 1.00 88.31 191 ALA A CA 1
ATOM 1470 C C . ALA A 1 191 ? -14.443 -7.268 7.918 1.00 88.31 191 ALA A C 1
ATOM 1472 O O . ALA A 1 191 ? -14.983 -7.758 8.911 1.00 88.31 191 ALA A O 1
ATOM 1473 N N . ASN A 1 192 ? -13.617 -6.219 7.997 1.00 82.50 192 ASN A N 1
ATOM 1474 C CA . ASN A 1 192 ? -13.164 -5.613 9.250 1.00 82.50 192 ASN A CA 1
ATOM 1475 C C . ASN A 1 192 ? -13.952 -4.366 9.686 1.00 82.50 192 ASN A C 1
ATOM 1477 O O . ASN A 1 192 ? -13.670 -3.848 10.776 1.00 82.50 192 ASN A O 1
ATOM 1481 N N . VAL A 1 193 ? -14.905 -3.887 8.875 1.00 81.69 193 VAL A N 1
ATOM 1482 C CA . VAL A 1 193 ? -15.777 -2.727 9.154 1.00 81.69 193 VAL A CA 1
ATOM 1483 C C . VAL A 1 193 ? -17.249 -3.090 9.190 1.00 81.69 193 VAL A C 1
ATOM 1485 O O . VAL A 1 193 ? -17.672 -3.995 8.443 1.00 81.69 193 VAL A O 1
#

InterPro domains:
  IPR041519 RiboL-PSP-HEPN [PF18735] (28-168)